Protein AF-A0A0R2ASN4-F1 (afdb_monomer)

Structure (mmCIF, N/CA/C/O backbone):
data_AF-A0A0R2ASN4-F1
#
_entry.id   AF-A0A0R2ASN4-F1
#
loop_
_atom_site.group_PDB
_atom_site.id
_atom_site.type_symbol
_atom_site.label_atom_id
_atom_site.label_alt_id
_atom_site.label_comp_id
_atom_site.label_asym_id
_atom_site.label_entity_id
_atom_site.label_seq_id
_atom_site.pdbx_PDB_ins_code
_atom_site.Cartn_x
_atom_site.Cartn_y
_atom_site.Cartn_z
_atom_site.occupancy
_atom_site.B_iso_or_equiv
_atom_site.auth_seq_id
_atom_site.auth_comp_id
_atom_site.auth_asym_id
_atom_site.auth_atom_id
_atom_site.pdbx_PDB_model_num
ATOM 1 N N . MET A 1 1 ? -13.188 22.889 44.118 1.00 42.78 1 MET A N 1
ATOM 2 C CA . MET A 1 1 ? -12.514 21.636 43.703 1.00 42.78 1 MET A CA 1
ATOM 3 C C . MET A 1 1 ? -11.254 21.997 42.927 1.00 42.78 1 MET A C 1
ATOM 5 O O . MET A 1 1 ? -11.355 22.791 42.001 1.00 42.78 1 MET A O 1
ATOM 9 N N . ALA A 1 2 ? -10.077 21.508 43.330 1.00 50.44 2 ALA A N 1
ATOM 10 C CA . ALA A 1 2 ? -8.818 21.819 42.645 1.00 50.44 2 ALA A CA 1
ATOM 11 C C . ALA A 1 2 ? -8.823 21.230 41.223 1.00 50.44 2 ALA A C 1
ATOM 13 O O . ALA A 1 2 ? -9.194 20.071 41.032 1.00 50.44 2 ALA A O 1
ATOM 14 N N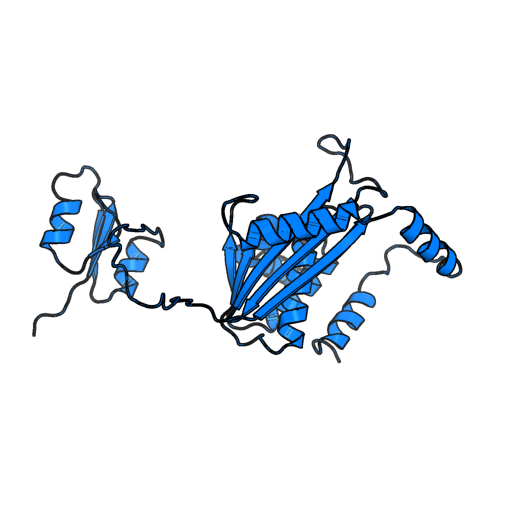 . SER A 1 3 ? -8.446 22.026 40.220 1.00 59.09 3 SER A N 1
ATOM 15 C CA . SER A 1 3 ? -8.378 21.559 38.835 1.00 59.09 3 SER A CA 1
ATOM 16 C C . SER A 1 3 ? -7.285 20.498 38.689 1.00 59.09 3 SER A C 1
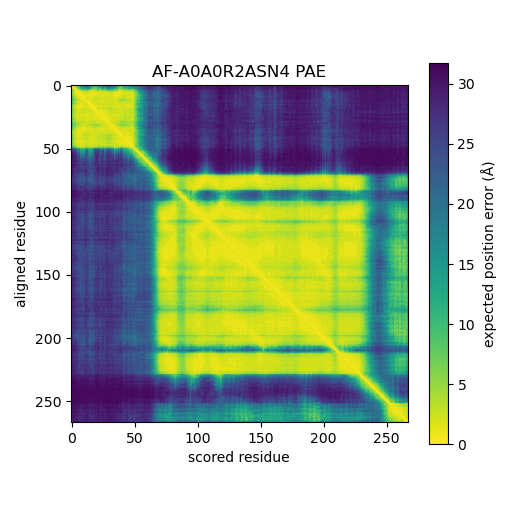ATOM 18 O O . SER A 1 3 ? -6.138 20.712 39.087 1.00 59.09 3 SER A O 1
ATOM 20 N N . LYS A 1 4 ? -7.638 19.334 38.127 1.00 71.81 4 LYS A N 1
ATOM 21 C CA . LYS A 1 4 ? -6.660 18.290 37.791 1.00 71.81 4 LYS A CA 1
ATOM 22 C C . LYS A 1 4 ? -5.692 18.851 36.744 1.00 71.81 4 LYS A C 1
ATOM 24 O O . LYS A 1 4 ? -6.131 19.357 35.715 1.00 71.81 4 LYS A O 1
ATOM 29 N N . LYS A 1 5 ? -4.389 18.779 37.022 1.00 86.62 5 LYS A N 1
ATOM 30 C CA . LYS A 1 5 ? -3.316 19.180 36.102 1.00 86.62 5 LYS A CA 1
ATOM 31 C C . LYS A 1 5 ? -2.600 17.938 35.581 1.00 86.62 5 LYS A C 1
ATOM 33 O O . LYS A 1 5 ? -2.399 16.984 36.329 1.00 86.62 5 LYS A O 1
ATOM 38 N N . PHE A 1 6 ? -2.201 17.979 34.318 1.00 88.50 6 PHE A N 1
ATOM 39 C CA . PHE A 1 6 ? -1.361 16.970 33.679 1.00 88.50 6 PHE A CA 1
ATOM 40 C C . PHE A 1 6 ? 0.056 17.514 33.555 1.00 88.50 6 PHE A C 1
ATOM 42 O O . PHE A 1 6 ? 0.239 18.685 33.243 1.00 88.50 6 PHE A O 1
ATOM 49 N N . TYR A 1 7 ? 1.062 16.690 33.798 1.00 88.81 7 TYR A N 1
ATOM 50 C CA . TYR A 1 7 ? 2.465 17.081 33.801 1.00 88.81 7 TYR A CA 1
ATOM 51 C C . TYR A 1 7 ? 3.210 16.257 32.762 1.00 88.81 7 TYR A C 1
ATOM 53 O O . TYR A 1 7 ? 3.330 15.045 32.880 1.00 88.81 7 TYR A O 1
ATOM 61 N N . ALA A 1 8 ? 3.696 16.910 31.723 1.00 90.31 8 ALA A N 1
ATOM 62 C CA . ALA A 1 8 ? 4.362 16.279 30.604 1.00 90.31 8 ALA A CA 1
ATOM 63 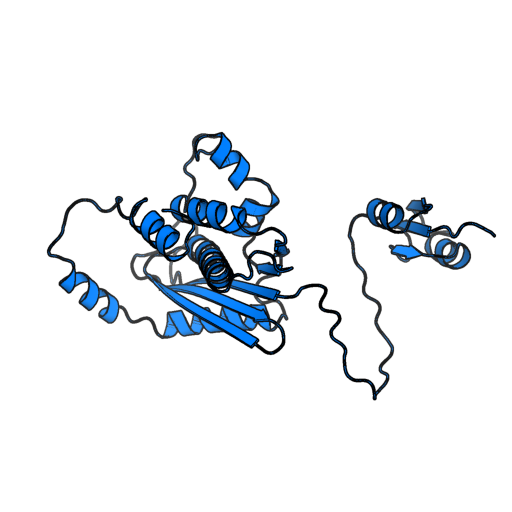C C . ALA A 1 8 ? 5.881 16.378 30.761 1.00 90.31 8 ALA A C 1
ATOM 65 O O . ALA A 1 8 ? 6.401 17.485 30.894 1.00 90.31 8 ALA A O 1
ATOM 66 N N . VAL A 1 9 ? 6.597 15.254 30.697 1.00 88.31 9 VAL A N 1
ATOM 67 C CA . VAL A 1 9 ? 8.069 15.200 30.708 1.00 88.31 9 VAL A CA 1
ATOM 68 C C . VAL A 1 9 ? 8.562 14.769 29.330 1.00 88.31 9 VAL A C 1
ATOM 70 O O . VAL A 1 9 ? 8.415 13.611 28.936 1.00 88.31 9 VAL A O 1
ATOM 73 N N . LYS A 1 10 ? 9.159 15.710 28.595 1.00 86.50 10 LYS A N 1
ATOM 74 C CA . LYS A 1 10 ? 9.760 15.504 27.269 1.00 86.50 10 LYS A CA 1
ATOM 75 C C . LYS A 1 10 ? 11.211 15.021 27.354 1.00 86.50 10 LYS A C 1
ATOM 77 O O . LYS A 1 10 ? 11.649 14.260 26.501 1.00 86.50 10 LYS A O 1
ATOM 82 N N . SER A 1 11 ? 11.936 15.431 28.395 1.00 81.38 11 SER A N 1
ATOM 83 C CA . SER A 1 11 ? 13.289 14.962 28.719 1.00 81.38 11 SER A CA 1
ATOM 84 C C . SER A 1 11 ? 13.417 14.826 30.236 1.00 81.38 11 SER A C 1
ATOM 86 O O . SER A 1 11 ? 13.059 15.746 30.969 1.00 81.38 11 SER A O 1
ATOM 88 N N . GLY A 1 12 ? 13.870 13.670 30.711 1.00 87.88 12 GLY A N 1
ATOM 89 C CA . GLY A 1 12 ? 13.951 13.309 32.126 1.00 87.88 12 GLY A CA 1
ATOM 90 C C . GLY A 1 12 ? 14.308 11.831 32.280 1.00 87.88 12 GLY A C 1
ATOM 91 O O . GLY A 1 12 ? 14.499 11.133 31.282 1.00 87.88 12 GLY A O 1
ATOM 92 N N . ARG A 1 13 ? 14.343 11.322 33.517 1.00 83.94 13 ARG A N 1
ATOM 93 C CA . ARG A 1 13 ? 14.594 9.892 33.793 1.00 83.94 13 ARG A CA 1
ATOM 94 C C . ARG A 1 13 ? 13.567 8.992 33.100 1.00 83.94 13 ARG A C 1
ATOM 96 O O . ARG A 1 13 ? 13.928 7.989 32.486 1.00 83.94 13 ARG A O 1
ATOM 103 N N . LYS A 1 14 ? 12.291 9.389 33.148 1.00 82.19 14 LYS A N 1
ATOM 104 C CA . LYS A 1 14 ? 11.184 8.777 32.406 1.00 82.19 14 LYS A CA 1
ATOM 105 C C . LYS A 1 14 ? 10.370 9.868 31.720 1.00 82.19 14 LYS A C 1
ATOM 107 O O . LYS A 1 14 ? 9.898 10.798 32.368 1.00 82.19 14 LYS A O 1
ATOM 112 N N . THR A 1 15 ? 10.212 9.738 30.409 1.00 87.25 15 THR A N 1
ATOM 113 C CA . THR A 1 15 ? 9.371 10.619 29.596 1.00 87.25 15 THR A CA 1
ATOM 114 C C . THR A 1 15 ? 7.930 10.110 29.581 1.00 87.25 15 THR A C 1
ATOM 116 O O . THR A 1 15 ? 7.696 8.901 29.668 1.00 87.25 15 THR A O 1
ATOM 119 N N . GLY A 1 16 ? 6.963 11.022 29.498 1.00 86.06 16 GLY A N 1
ATOM 120 C CA . GLY A 1 16 ? 5.535 10.692 29.546 1.00 86.06 16 GLY A CA 1
ATOM 121 C C . GLY A 1 16 ? 4.688 11.755 30.244 1.00 86.06 16 GLY A C 1
ATOM 122 O O . GLY A 1 16 ? 5.216 12.752 30.743 1.00 86.06 16 GLY A O 1
ATOM 123 N N . VAL A 1 17 ? 3.369 11.553 30.238 1.00 88.00 17 VAL A N 1
ATOM 124 C CA . VAL A 1 17 ? 2.415 12.408 30.955 1.00 88.00 17 VAL A CA 1
ATOM 125 C C . VAL A 1 17 ? 2.081 11.776 32.303 1.00 88.00 17 VAL A C 1
ATOM 127 O O . VAL A 1 17 ? 1.711 10.608 32.371 1.00 88.00 17 VAL A O 1
ATOM 130 N N . PHE A 1 18 ? 2.184 12.568 33.363 1.00 88.62 18 PHE A N 1
ATOM 131 C CA . PHE A 1 18 ? 1.909 12.202 34.746 1.00 88.62 18 PHE A CA 1
ATOM 132 C C . PHE A 1 18 ? 0.750 13.043 35.287 1.00 88.62 18 PHE A C 1
ATOM 134 O O . PHE A 1 18 ? 0.535 14.179 34.862 1.00 88.62 18 PHE A O 1
ATOM 141 N N . THR A 1 19 ? -0.010 12.5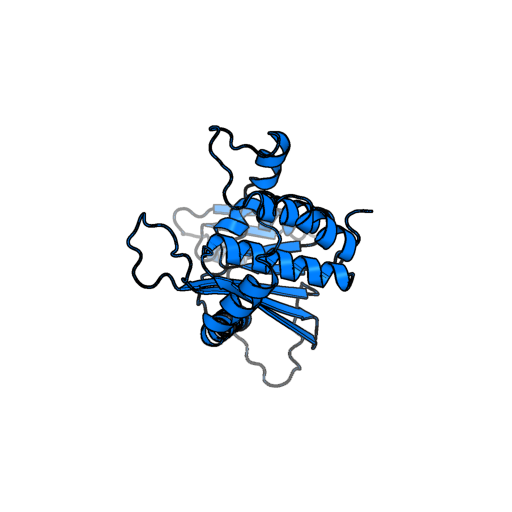12 36.242 1.00 88.19 19 THR A N 1
ATOM 142 C CA . THR A 1 19 ? -1.178 13.210 36.818 1.00 88.19 19 THR A CA 1
ATOM 143 C C . THR A 1 19 ? -0.895 13.837 38.179 1.00 88.19 19 THR A C 1
ATOM 145 O O . THR A 1 19 ? -1.775 14.475 38.755 1.00 88.19 19 THR A O 1
ATOM 148 N N . THR A 1 20 ? 0.319 13.665 38.713 1.00 86.12 20 THR A N 1
ATOM 149 C CA . THR A 1 20 ? 0.724 14.229 40.005 1.00 86.12 20 THR A CA 1
ATOM 150 C C . THR A 1 20 ? 2.111 14.870 39.935 1.00 86.12 20 THR A C 1
ATOM 152 O O . THR A 1 20 ? 3.000 14.422 39.203 1.00 86.12 20 THR A O 1
ATOM 155 N N . TRP A 1 21 ? 2.305 15.939 40.713 1.00 82.69 21 TRP A N 1
ATOM 156 C CA . TRP A 1 21 ? 3.601 16.607 40.811 1.00 82.69 21 TRP A CA 1
ATOM 157 C C . TRP A 1 21 ? 4.687 15.740 41.471 1.00 82.69 21 TRP A C 1
ATOM 159 O O . TRP A 1 21 ? 5.766 15.682 40.893 1.00 82.69 21 TRP A O 1
ATOM 169 N N . PRO A 1 22 ? 4.447 15.011 42.584 1.00 89.75 22 PRO A N 1
ATOM 170 C CA . PRO A 1 22 ? 5.485 14.175 43.199 1.00 89.75 22 PRO A CA 1
ATOM 171 C C . PRO A 1 22 ? 6.054 13.118 42.243 1.00 89.75 22 PRO A C 1
ATOM 173 O O . PRO A 1 22 ? 7.265 12.898 42.191 1.00 89.75 22 PRO A O 1
ATOM 176 N N . GLU A 1 23 ? 5.190 12.509 41.425 1.00 85.19 23 GLU A N 1
ATOM 177 C CA . GLU A 1 23 ? 5.617 11.561 40.396 1.00 85.19 23 GLU A CA 1
ATOM 178 C C . GLU A 1 23 ? 6.467 12.254 39.326 1.00 85.19 23 GLU A C 1
ATOM 180 O O . GLU A 1 23 ? 7.553 11.778 39.008 1.00 85.19 23 GLU A O 1
ATOM 185 N N . THR A 1 24 ? 6.033 13.417 38.837 1.00 87.19 24 THR A N 1
ATOM 186 C CA . THR A 1 24 ? 6.782 14.216 37.851 1.00 87.19 24 THR A CA 1
ATOM 187 C C . THR A 1 24 ? 8.143 14.655 38.387 1.00 87.19 24 THR A C 1
ATOM 189 O O . THR A 1 24 ? 9.156 14.514 37.703 1.00 87.19 24 THR A O 1
ATOM 192 N N . GLU A 1 25 ? 8.178 15.163 39.619 1.00 87.31 25 GLU A N 1
ATOM 193 C CA . GLU A 1 25 ? 9.370 15.684 40.283 1.00 87.31 25 GLU A CA 1
ATOM 194 C C . GLU A 1 25 ? 10.454 14.605 40.368 1.00 87.31 25 GLU A C 1
ATOM 196 O O . GLU A 1 25 ? 11.608 14.866 40.026 1.00 87.31 25 GLU A O 1
ATOM 201 N N . SER A 1 26 ? 10.081 13.367 40.709 1.00 89.94 26 SER A N 1
ATOM 202 C CA . SER A 1 26 ? 11.012 12.231 40.742 1.00 89.94 26 SER A CA 1
ATOM 203 C C . SER A 1 26 ? 11.703 11.973 39.389 1.00 89.94 26 SER A C 1
ATOM 205 O O . SER A 1 26 ? 12.857 11.529 39.343 1.00 89.94 26 SER A O 1
ATOM 207 N N . GLN A 1 27 ? 11.059 12.331 38.271 1.00 87.12 27 GLN A N 1
ATOM 208 C CA . GLN A 1 27 ? 11.605 12.130 36.926 1.00 87.12 27 GLN A CA 1
ATOM 209 C C . GLN A 1 27 ? 12.550 13.241 36.472 1.00 87.12 27 GLN A C 1
ATOM 211 O O . GLN A 1 27 ? 13.394 12.998 35.609 1.00 87.12 27 GLN A O 1
ATOM 216 N N . VAL A 1 28 ? 12.434 14.442 37.038 1.00 87.00 28 VAL A N 1
ATOM 217 C CA . VAL A 1 28 ? 13.152 15.633 36.547 1.00 87.00 28 VAL A CA 1
ATOM 218 C C . VAL A 1 28 ? 14.156 16.195 37.551 1.00 87.00 28 VAL A C 1
ATOM 220 O O . VAL A 1 28 ? 15.155 16.790 37.154 1.00 87.00 28 VAL A O 1
ATOM 223 N N . LYS A 1 29 ? 13.947 15.980 38.855 1.00 85.31 29 LYS A N 1
ATOM 224 C CA . LYS A 1 29 ? 14.774 16.554 39.924 1.00 85.31 29 LYS A CA 1
ATOM 225 C C . LYS A 1 29 ? 16.213 16.050 39.848 1.00 85.31 29 LYS A C 1
ATOM 227 O O . LYS A 1 29 ? 16.460 14.854 40.000 1.00 85.31 29 LYS A O 1
ATOM 232 N N . GLY A 1 30 ? 17.164 16.949 39.602 1.00 82.69 30 GLY A N 1
ATOM 233 C CA . GLY A 1 30 ? 18.586 16.617 39.454 1.00 82.69 30 GLY A CA 1
ATOM 234 C C . GLY A 1 30 ? 18.956 15.914 38.139 1.00 82.69 30 GLY A C 1
ATOM 235 O O . GLY A 1 30 ? 20.050 15.370 38.044 1.00 82.69 30 GLY A O 1
ATOM 236 N N . PHE A 1 31 ? 18.068 15.885 37.137 1.00 82.75 31 PHE A N 1
ATOM 237 C CA . PHE A 1 31 ? 18.390 15.382 35.799 1.00 82.75 31 PHE A CA 1
ATOM 238 C C . PHE A 1 31 ? 18.867 16.540 34.907 1.00 82.75 31 PHE A C 1
ATOM 240 O O . PHE A 1 31 ? 18.110 17.475 34.642 1.00 82.75 31 PHE A O 1
ATOM 247 N N . SER A 1 32 ? 20.123 16.489 34.451 1.00 79.75 32 SER A N 1
ATOM 248 C CA . SER A 1 32 ? 20.687 17.521 33.569 1.00 79.75 32 SER A CA 1
ATOM 249 C C . SER A 1 32 ? 19.966 17.521 32.216 1.00 79.75 32 SER A C 1
ATOM 251 O O . SER A 1 32 ? 19.860 16.481 31.569 1.00 79.75 32 SER A O 1
ATOM 253 N N . GLY A 1 33 ? 19.433 18.674 31.801 1.00 83.06 33 GLY A N 1
ATOM 254 C CA . GLY A 1 33 ? 18.663 18.800 30.557 1.00 83.06 33 GLY A CA 1
ATOM 255 C C . GLY A 1 33 ? 17.207 18.318 30.642 1.00 83.06 33 GLY A C 1
ATOM 256 O O . GLY A 1 33 ? 16.633 17.917 29.625 1.00 83.06 33 GLY A O 1
ATOM 257 N N . ALA A 1 34 ? 16.597 18.325 31.833 1.00 83.88 34 ALA A N 1
ATOM 258 C CA . ALA A 1 34 ? 15.181 17.998 31.987 1.00 83.88 34 ALA A CA 1
ATOM 259 C C . ALA A 1 34 ? 14.270 19.035 31.299 1.00 83.88 34 ALA A C 1
ATOM 261 O O . ALA A 1 34 ? 14.431 20.240 31.479 1.00 83.88 34 ALA A O 1
ATOM 262 N N . ILE A 1 35 ? 13.272 18.557 30.549 1.00 84.00 35 ILE A N 1
ATOM 263 C CA . ILE A 1 35 ? 12.271 19.376 29.850 1.00 84.00 35 ILE A CA 1
ATOM 264 C C . ILE A 1 35 ? 10.890 18.866 30.249 1.00 84.00 35 ILE A C 1
ATOM 266 O O . ILE A 1 35 ? 10.518 17.746 29.890 1.00 84.00 35 ILE A O 1
ATOM 270 N N . TYR A 1 36 ? 10.119 19.682 30.968 1.00 90.62 36 TYR A N 1
ATOM 271 C CA . TYR A 1 36 ? 8.778 19.330 31.433 1.00 90.62 36 TYR A CA 1
ATOM 272 C C . TYR A 1 36 ? 7.845 20.547 31.517 1.00 90.62 36 TYR A C 1
ATOM 274 O O . TYR A 1 36 ? 8.307 21.682 31.622 1.00 90.62 36 TYR A O 1
ATOM 282 N N . LYS A 1 37 ? 6.526 20.321 31.449 1.00 90.12 37 LYS A N 1
ATOM 283 C CA . LYS A 1 37 ? 5.501 21.380 31.523 1.00 90.12 37 LYS A CA 1
ATOM 284 C C . LYS A 1 37 ? 4.170 20.842 32.055 1.00 90.12 37 LYS A C 1
ATOM 286 O O . LYS A 1 37 ? 3.880 19.664 31.888 1.00 90.12 37 LYS A O 1
ATOM 291 N N . SER A 1 38 ? 3.360 21.693 32.693 1.00 88.50 38 SER A N 1
ATOM 292 C CA . SER A 1 38 ? 2.006 21.327 33.144 1.00 88.50 38 SER A CA 1
ATOM 293 C C . SER A 1 38 ? 0.908 21.882 32.229 1.00 88.50 38 SER A C 1
ATOM 295 O O . SER A 1 38 ? 1.058 22.970 31.671 1.00 88.50 38 SER A O 1
ATOM 297 N N . PHE A 1 39 ? -0.187 21.136 32.094 1.00 88.44 39 PHE A N 1
ATOM 298 C CA . PHE A 1 39 ? -1.303 21.366 31.176 1.00 88.44 39 PHE A CA 1
ATOM 299 C C . PHE A 1 39 ? -2.648 21.120 31.859 1.00 88.44 39 PHE A C 1
ATOM 301 O O . PHE A 1 39 ? -2.733 20.426 32.878 1.00 88.44 39 PHE A O 1
ATOM 308 N N . LYS A 1 40 ? -3.712 21.699 31.292 1.00 85.12 40 LYS A N 1
ATOM 309 C CA . LYS A 1 40 ? -5.088 21.500 31.774 1.00 85.12 40 LYS A CA 1
ATOM 310 C C . LYS A 1 40 ? -5.710 20.229 31.202 1.00 85.12 40 LYS A C 1
ATOM 312 O O . LYS A 1 40 ? -6.557 19.629 31.855 1.00 85.12 40 LYS A O 1
ATOM 317 N N . THR A 1 41 ? -5.290 19.821 30.006 1.00 80.25 41 THR A N 1
ATOM 318 C CA . THR A 1 41 ? -5.818 18.641 29.316 1.00 80.25 41 THR A CA 1
ATOM 319 C C . THR A 1 41 ? -4.720 17.617 29.036 1.00 80.25 41 THR A C 1
ATOM 321 O O . THR A 1 41 ? -3.540 17.958 28.945 1.00 80.25 41 THR A O 1
ATOM 324 N N . LEU A 1 42 ? -5.118 16.349 28.904 1.00 71.94 42 LEU A N 1
ATOM 325 C CA . LEU A 1 42 ? -4.211 15.258 28.547 1.00 71.94 42 LEU A CA 1
ATOM 326 C C . LEU A 1 42 ? -3.666 15.425 27.118 1.00 71.94 42 LEU A C 1
ATOM 328 O O . LEU A 1 42 ? -2.473 15.245 26.913 1.00 71.94 42 LEU A O 1
ATOM 332 N N . GLY A 1 43 ? -4.504 15.845 26.163 1.00 75.06 43 GLY A N 1
ATOM 333 C CA . GLY A 1 43 ? -4.095 16.029 24.765 1.00 75.06 43 GLY A CA 1
ATOM 334 C C . GLY A 1 43 ? -2.968 17.054 24.599 1.00 75.06 43 GLY A C 1
ATOM 335 O O . GLY A 1 43 ? -1.958 16.757 23.973 1.00 75.06 43 GLY A O 1
ATOM 336 N N . GLU A 1 44 ? -3.065 18.212 25.262 1.00 79.00 44 GLU A N 1
ATOM 337 C CA . GLU A 1 44 ? -1.990 19.220 25.240 1.00 79.00 44 GLU A CA 1
ATOM 338 C C . GLU A 1 44 ? -0.677 18.691 25.851 1.00 79.00 44 GLU A C 1
ATOM 340 O O . GLU A 1 44 ? 0.418 19.041 25.404 1.00 79.00 44 GLU A O 1
ATOM 345 N N . ALA A 1 45 ? -0.780 17.836 26.875 1.00 80.00 45 ALA A N 1
ATOM 346 C CA . ALA A 1 45 ? 0.369 17.206 27.513 1.00 80.00 45 ALA A CA 1
ATOM 347 C C . ALA A 1 45 ? 1.027 16.148 26.608 1.00 80.00 45 ALA A C 1
ATOM 349 O O . ALA A 1 45 ? 2.255 16.051 26.573 1.00 80.00 45 ALA A O 1
ATOM 350 N N . GLU A 1 46 ? 0.235 15.382 25.858 1.00 82.38 46 GLU A N 1
ATOM 351 C CA . GLU A 1 46 ? 0.718 14.393 24.888 1.00 82.38 46 GLU A CA 1
ATOM 352 C C . GLU A 1 46 ? 1.384 15.062 23.676 1.00 82.38 46 GLU A C 1
ATOM 354 O O . GLU A 1 46 ? 2.472 14.646 23.257 1.00 82.38 46 GLU A O 1
ATOM 359 N N . ASP A 1 47 ? 0.793 16.147 23.171 1.00 82.88 47 ASP A N 1
ATOM 360 C CA . ASP A 1 47 ? 1.347 16.945 22.074 1.00 82.88 47 ASP A CA 1
ATOM 361 C C . ASP A 1 47 ? 2.706 17.555 22.443 1.00 82.88 47 ASP A C 1
ATOM 363 O O . ASP A 1 47 ? 3.632 17.574 21.628 1.00 82.88 47 ASP A O 1
ATOM 367 N N . PHE A 1 48 ? 2.874 17.993 23.697 1.00 82.88 48 PHE A N 1
ATOM 368 C CA . PHE A 1 48 ? 4.132 18.566 24.181 1.00 82.88 48 PHE A CA 1
ATOM 369 C C . PHE A 1 48 ? 5.311 17.582 24.129 1.00 82.88 48 PHE A C 1
ATOM 371 O O . PHE A 1 48 ? 6.444 17.980 23.831 1.00 82.88 48 PHE A O 1
ATOM 378 N N . ILE A 1 49 ? 5.061 16.299 24.405 1.00 80.19 49 ILE A N 1
ATOM 379 C CA . ILE A 1 49 ? 6.096 15.253 24.437 1.00 80.19 49 ILE A CA 1
ATOM 380 C C . ILE A 1 49 ? 6.420 14.767 23.023 1.00 80.19 49 ILE A C 1
ATOM 382 O O . ILE A 1 49 ? 7.561 14.386 22.768 1.00 80.19 49 ILE A O 1
ATOM 386 N N . GLY A 1 50 ? 5.457 14.858 22.097 1.00 63.97 50 GLY A N 1
ATOM 387 C CA . GLY A 1 50 ? 5.557 14.349 20.731 1.00 63.97 50 GLY A CA 1
ATOM 388 C C . GLY A 1 50 ? 5.525 12.823 20.738 1.00 63.97 50 GLY A C 1
ATOM 389 O O . GLY A 1 50 ? 6.422 12.206 21.305 1.00 63.97 50 GLY A O 1
ATOM 390 N N . LYS A 1 51 ? 4.484 12.219 20.140 1.00 52.56 51 LYS A N 1
ATOM 391 C CA . LYS A 1 51 ? 4.148 10.775 20.179 1.00 52.56 51 LYS A CA 1
ATOM 392 C C . LYS A 1 51 ? 5.378 9.850 20.168 1.00 52.56 51 LYS A C 1
ATOM 394 O O . LYS A 1 51 ? 5.808 9.365 19.127 1.00 52.56 51 LYS A O 1
ATOM 399 N N . SER A 1 52 ? 5.901 9.583 21.361 1.00 37.84 52 SER A N 1
ATOM 400 C CA . SER A 1 52 ? 7.053 8.730 21.635 1.00 37.84 52 SER A CA 1
ATOM 401 C C . SER A 1 52 ? 6.638 7.841 22.793 1.00 37.84 52 SER A C 1
ATOM 403 O O . SER A 1 52 ? 6.652 8.245 23.954 1.00 37.84 52 SER A O 1
ATOM 405 N N . GLY A 1 53 ? 6.145 6.654 22.448 1.00 41.56 53 GLY A N 1
ATOM 406 C CA . GLY A 1 53 ? 5.599 5.713 23.413 1.00 41.56 53 GLY A CA 1
ATOM 407 C C . GLY A 1 53 ? 6.653 5.170 24.370 1.00 41.56 53 GLY A C 1
ATOM 408 O O . GLY A 1 53 ? 7.811 4.990 23.999 1.00 41.56 53 GLY A O 1
ATOM 409 N N . LYS A 1 54 ? 6.211 4.798 25.574 1.00 34.34 54 LYS A N 1
ATOM 410 C CA . LYS A 1 54 ? 6.830 3.717 26.344 1.00 34.34 54 LYS A CA 1
ATOM 411 C C . LYS A 1 54 ? 5.767 2.872 27.040 1.00 34.34 54 LYS A C 1
ATOM 413 O O . LYS A 1 54 ? 5.015 3.350 27.882 1.00 34.34 54 LYS A O 1
ATOM 418 N N . LYS A 1 55 ? 5.791 1.587 26.674 1.00 41.00 55 LYS A N 1
ATOM 419 C CA . LYS A 1 55 ? 5.309 0.438 27.446 1.00 41.00 55 LYS A CA 1
ATOM 420 C C . LYS A 1 55 ? 5.730 0.561 28.916 1.00 41.00 55 LYS A C 1
ATOM 422 O O . LYS A 1 55 ? 6.851 0.985 29.197 1.00 41.00 55 LYS A O 1
ATOM 427 N N . ASN A 1 56 ? 4.895 0.072 29.829 1.00 27.56 56 ASN A N 1
ATOM 428 C CA . ASN A 1 56 ? 5.396 -0.584 31.030 1.00 27.56 56 ASN A CA 1
ATOM 429 C C . ASN A 1 56 ? 4.723 -1.939 31.226 1.00 27.56 56 ASN A C 1
ATOM 431 O O . ASN A 1 56 ? 3.538 -2.122 30.970 1.00 27.56 56 ASN A O 1
ATOM 435 N N . ILE A 1 57 ? 5.591 -2.862 31.605 1.00 36.06 57 ILE A N 1
ATOM 436 C CA . ILE A 1 57 ? 5.425 -4.282 31.856 1.00 36.06 57 ILE A CA 1
ATOM 437 C C . ILE A 1 57 ? 5.035 -4.461 33.338 1.00 36.06 57 ILE A C 1
ATOM 439 O O . ILE A 1 57 ? 5.451 -3.655 34.168 1.00 36.06 57 ILE A O 1
ATOM 443 N N . ASN A 1 58 ? 4.312 -5.553 33.619 1.00 30.84 58 ASN A N 1
ATOM 444 C CA . ASN A 1 58 ? 4.001 -6.192 34.914 1.00 30.84 58 ASN A CA 1
ATOM 445 C C . ASN A 1 58 ? 2.658 -5.875 35.596 1.00 30.84 58 ASN A C 1
ATOM 447 O O . ASN A 1 58 ? 2.576 -5.014 36.462 1.00 30.84 58 ASN A O 1
ATOM 451 N N . SER A 1 59 ? 1.675 -6.745 35.352 1.00 33.38 59 SER A N 1
ATOM 452 C CA . SER A 1 59 ? 1.221 -7.708 36.370 1.00 33.38 59 SER A CA 1
ATOM 453 C C . SER A 1 59 ? 0.484 -8.866 35.684 1.00 33.38 59 SER A C 1
ATOM 455 O O . SER A 1 59 ? -0.533 -8.688 35.019 1.00 33.38 59 SER A O 1
ATOM 457 N N . VAL A 1 60 ? 1.061 -10.066 35.777 1.00 32.78 60 VAL A N 1
ATOM 458 C CA . VAL A 1 60 ? 0.406 -11.312 35.370 1.00 32.78 60 VAL A CA 1
ATOM 459 C C . VAL A 1 60 ? -0.596 -11.647 36.464 1.00 32.78 60 VAL A C 1
ATOM 461 O O . VAL A 1 60 ? -0.196 -12.108 37.528 1.00 32.78 60 VAL A O 1
ATOM 464 N N . ASP A 1 61 ? -1.876 -11.410 36.198 1.00 31.97 61 ASP A N 1
ATOM 465 C CA . ASP A 1 61 ? -2.965 -11.954 37.001 1.00 31.97 61 ASP A CA 1
ATOM 466 C C . ASP A 1 61 ? -3.671 -13.035 36.175 1.00 31.97 61 ASP A C 1
ATOM 468 O O . ASP A 1 61 ? -4.298 -12.776 35.142 1.00 31.97 61 ASP A O 1
ATOM 472 N N . LYS A 1 62 ? -3.462 -14.290 36.578 1.00 37.97 62 LYS A N 1
ATOM 473 C CA . LYS A 1 62 ? -4.021 -15.481 35.935 1.00 37.97 62 LYS A CA 1
ATOM 474 C C . LYS A 1 62 ? -5.476 -15.628 36.383 1.00 37.97 62 LYS A C 1
ATOM 476 O O . LYS A 1 62 ? -5.709 -16.321 37.363 1.00 37.97 62 LYS A O 1
ATOM 481 N N . ASN A 1 63 ? -6.417 -14.954 35.713 1.00 36.97 63 ASN A N 1
ATOM 482 C CA . ASN A 1 63 ? -7.835 -15.357 35.541 1.00 36.97 63 ASN A CA 1
ATOM 483 C C . ASN A 1 63 ? -8.738 -14.177 35.133 1.00 36.97 63 ASN A C 1
ATOM 485 O O . ASN A 1 63 ? -9.691 -13.825 35.828 1.00 36.97 63 ASN A O 1
ATOM 489 N N . LYS A 1 64 ? -8.503 -13.583 33.960 1.00 29.30 64 LYS A N 1
ATOM 490 C CA . LYS A 1 64 ? -9.518 -12.755 33.290 1.00 29.30 64 LYS A CA 1
ATOM 491 C C . LYS A 1 64 ? -9.426 -12.937 31.776 1.00 29.30 64 LYS A C 1
ATOM 493 O O . LYS A 1 64 ? -8.310 -13.000 31.259 1.00 29.30 64 LYS A O 1
ATOM 498 N N . PRO A 1 65 ? -10.558 -13.038 31.056 1.00 31.06 65 PRO A N 1
ATOM 499 C CA . PRO A 1 65 ? -10.530 -13.149 29.607 1.00 31.06 65 PRO A CA 1
ATOM 500 C C . PRO A 1 65 ? -9.871 -11.887 29.044 1.00 31.06 65 PRO A C 1
ATOM 502 O O . PRO A 1 65 ? -10.225 -10.769 29.422 1.00 31.06 65 PRO A O 1
ATOM 505 N N . VAL A 1 66 ? -8.873 -12.082 28.182 1.00 32.50 66 VAL A N 1
ATOM 506 C CA . VAL A 1 66 ? -8.123 -11.017 27.510 1.00 32.50 66 VAL A CA 1
ATOM 507 C C . VAL A 1 66 ? -9.091 -10.244 26.616 1.00 32.50 66 VAL A C 1
ATOM 509 O O . VAL A 1 66 ? -9.341 -10.611 25.471 1.00 32.50 66 VAL A O 1
ATOM 512 N N . GLN A 1 67 ? -9.667 -9.167 27.146 1.00 34.19 67 GLN A N 1
ATOM 513 C CA . GLN A 1 67 ? -10.385 -8.183 26.348 1.00 34.19 67 GLN A CA 1
ATOM 514 C C . GLN A 1 67 ? -9.345 -7.380 25.565 1.00 34.19 67 GLN A C 1
ATOM 516 O O . GLN A 1 67 ? -8.746 -6.424 26.052 1.00 34.19 67 GLN A O 1
ATOM 521 N N . SER A 1 68 ? -9.097 -7.847 24.344 1.00 37.03 68 SER A N 1
ATOM 522 C CA . SER A 1 68 ? -8.361 -7.157 23.291 1.00 37.03 68 SER A CA 1
ATOM 523 C C . SER A 1 68 ? -8.905 -5.737 23.123 1.00 37.03 68 SER A C 1
ATOM 525 O O . SER A 1 68 ? -9.953 -5.532 22.513 1.00 37.03 68 SER A O 1
ATOM 527 N N . SER A 1 69 ? -8.199 -4.737 23.648 1.00 43.75 69 SER A N 1
ATOM 528 C CA . SER A 1 69 ? -8.484 -3.328 23.379 1.00 43.75 69 SER A CA 1
ATOM 529 C C . SER A 1 69 ? -7.989 -2.969 21.973 1.00 43.75 69 SER A C 1
ATOM 531 O O . SER A 1 69 ? -6.997 -2.254 21.802 1.00 43.75 69 SER A O 1
ATOM 533 N N . THR A 1 70 ? -8.606 -3.521 20.932 1.00 51.56 70 THR A N 1
ATOM 534 C CA . THR A 1 70 ? -8.294 -3.108 19.564 1.00 51.56 70 THR A CA 1
ATOM 535 C C . THR A 1 70 ? -9.029 -1.812 19.281 1.00 51.56 70 THR A C 1
ATOM 537 O O . THR A 1 70 ? -10.209 -1.810 18.959 1.00 51.56 70 THR A O 1
ATOM 540 N N . ASP A 1 71 ? -8.292 -0.704 19.350 1.00 75.50 71 ASP A N 1
ATOM 541 C CA . ASP A 1 71 ? -8.724 0.629 18.905 1.00 75.50 71 ASP A CA 1
ATOM 542 C C . ASP A 1 71 ? -9.104 0.677 17.403 1.00 75.50 71 ASP A C 1
ATOM 544 O O . ASP A 1 71 ? -9.500 1.714 16.886 1.00 75.50 71 ASP A O 1
ATOM 548 N N . TYR A 1 72 ? -8.981 -0.442 16.685 1.00 83.62 72 TYR A N 1
ATOM 549 C CA . TYR A 1 72 ? -9.266 -0.596 15.264 1.00 83.62 72 TYR A CA 1
ATOM 550 C C . TYR A 1 72 ? -10.220 -1.767 15.049 1.00 83.62 72 TYR A C 1
ATOM 552 O O . TYR A 1 72 ? -10.016 -2.842 15.610 1.00 83.62 72 TYR A O 1
ATOM 560 N N . GLU A 1 73 ? -11.219 -1.563 14.195 1.00 91.44 73 GLU A N 1
ATOM 561 C CA . GLU A 1 73 ? -12.167 -2.596 13.772 1.00 91.44 73 GLU A CA 1
ATOM 562 C C . GLU A 1 73 ? -11.498 -3.586 12.810 1.00 91.44 73 GLU A C 1
ATOM 564 O O . GLU A 1 73 ? -11.721 -4.793 12.901 1.00 91.44 73 GLU A O 1
ATOM 569 N N . LEU A 1 74 ? -10.620 -3.084 11.932 1.00 95.62 74 LEU A N 1
ATOM 570 C CA . LEU A 1 74 ? -9.842 -3.913 11.017 1.00 95.62 74 LEU A CA 1
ATOM 571 C C . LEU A 1 74 ? -8.348 -3.634 11.130 1.00 95.62 74 LEU A C 1
ATOM 573 O O . LEU A 1 74 ? -7.911 -2.482 11.202 1.00 95.62 74 LEU A O 1
ATOM 577 N N . THR A 1 75 ? -7.554 -4.701 11.069 1.00 96.00 75 THR A N 1
ATOM 578 C CA . THR A 1 75 ? -6.108 -4.603 10.842 1.00 96.00 75 THR A CA 1
ATOM 579 C C . THR A 1 75 ? -5.749 -5.266 9.520 1.00 96.00 75 THR A C 1
ATOM 581 O O . THR A 1 75 ? -6.094 -6.419 9.284 1.00 96.00 75 THR A O 1
ATOM 584 N N . VAL A 1 76 ? -5.049 -4.529 8.668 1.00 97.25 76 VAL A N 1
ATOM 585 C CA . VAL A 1 76 ? -4.596 -4.944 7.344 1.00 97.25 76 VAL A CA 1
ATOM 586 C C . VAL A 1 76 ? -3.082 -5.072 7.383 1.00 97.25 76 VAL A C 1
ATOM 588 O O . VAL A 1 76 ? -2.403 -4.164 7.849 1.00 97.25 76 VAL A O 1
ATOM 591 N N . TYR A 1 77 ? -2.565 -6.174 6.869 1.00 97.06 77 TYR A N 1
ATOM 592 C CA . TYR A 1 77 ? -1.153 -6.412 6.615 1.00 97.06 77 TYR A CA 1
ATOM 593 C C . TYR A 1 77 ? -0.979 -6.605 5.120 1.00 97.06 77 TYR A C 1
ATOM 595 O O . TYR A 1 77 ? -1.800 -7.276 4.490 1.00 97.06 77 TYR A O 1
ATOM 603 N N . THR A 1 78 ? 0.065 -6.020 4.554 1.00 97.19 78 THR A N 1
ATOM 604 C CA . THR A 1 78 ? 0.368 -6.156 3.130 1.00 97.19 78 THR A CA 1
ATOM 605 C C . THR A 1 78 ? 1.861 -6.262 2.941 1.00 97.19 78 THR A C 1
ATOM 607 O O . THR A 1 78 ? 2.592 -5.524 3.599 1.00 97.19 78 THR A O 1
ATOM 610 N N . ASP A 1 79 ? 2.275 -7.103 2.008 1.00 96.12 79 ASP A N 1
ATOM 611 C CA . ASP A 1 79 ? 3.675 -7.270 1.645 1.00 96.12 79 ASP A CA 1
ATOM 612 C C . ASP A 1 79 ? 3.787 -7.600 0.148 1.00 96.12 79 ASP A C 1
ATOM 614 O O . ASP A 1 79 ? 2.835 -8.086 -0.480 1.00 96.12 79 ASP A O 1
ATOM 618 N N . GLY A 1 80 ? 4.928 -7.266 -0.440 1.00 95.75 80 GLY A N 1
ATOM 619 C CA . GLY A 1 80 ? 5.252 -7.494 -1.834 1.00 95.75 80 GLY A CA 1
ATOM 620 C C . GLY A 1 80 ? 6.735 -7.785 -2.014 1.00 95.75 80 GLY A C 1
ATOM 621 O O . GLY A 1 80 ? 7.579 -6.999 -1.596 1.00 95.75 80 GLY A O 1
ATOM 622 N N . GLY A 1 81 ? 7.032 -8.887 -2.699 1.00 94.00 81 GLY A N 1
ATOM 623 C CA . GLY A 1 81 ? 8.381 -9.410 -2.887 1.00 94.00 81 GLY A CA 1
ATOM 624 C C . GLY A 1 81 ? 8.726 -9.648 -4.356 1.00 94.00 81 GLY A C 1
ATOM 625 O O . GLY A 1 81 ? 7.856 -10.008 -5.149 1.00 94.00 81 GLY A O 1
ATOM 626 N N . SER A 1 82 ? 10.001 -9.503 -4.720 1.00 93.44 82 SER A N 1
ATOM 627 C CA . SER A 1 82 ? 10.554 -9.978 -6.001 1.00 93.44 82 SER A CA 1
ATOM 628 C C . SER A 1 82 ? 11.822 -10.809 -5.787 1.00 93.44 82 SER A C 1
ATOM 630 O O . SER A 1 82 ? 12.742 -10.351 -5.105 1.00 93.44 82 SER A O 1
ATOM 632 N N . ARG A 1 83 ? 11.909 -11.993 -6.402 1.00 90.75 83 ARG A N 1
ATOM 633 C CA . ARG A 1 83 ? 13.091 -12.870 -6.403 1.00 90.75 83 ARG A CA 1
ATOM 634 C C . ARG A 1 83 ? 13.973 -12.559 -7.605 1.00 90.75 83 ARG A C 1
ATOM 636 O O . ARG A 1 83 ? 13.894 -13.205 -8.644 1.00 90.75 83 ARG A O 1
ATOM 643 N N . ASN A 1 84 ? 14.818 -11.552 -7.428 1.00 80.50 84 ASN A N 1
ATOM 644 C CA . ASN A 1 84 ? 15.757 -11.079 -8.440 1.00 80.50 84 ASN A CA 1
ATOM 645 C C . ASN A 1 84 ? 17.062 -11.887 -8.368 1.00 80.50 84 ASN A C 1
ATOM 647 O O . ASN A 1 84 ? 18.100 -11.372 -7.939 1.00 80.50 84 ASN A O 1
ATOM 651 N N . ASN A 1 85 ? 17.015 -13.174 -8.718 1.00 60.69 85 ASN A N 1
ATOM 652 C CA . ASN A 1 85 ? 18.194 -14.031 -8.634 1.00 60.69 85 ASN A CA 1
ATOM 653 C C . ASN A 1 85 ? 19.212 -13.636 -9.724 1.00 60.69 85 ASN A C 1
ATOM 655 O O . ASN A 1 85 ? 19.050 -13.914 -10.914 1.00 60.69 85 ASN A O 1
ATOM 659 N N . GLY A 1 86 ? 20.300 -12.990 -9.296 1.00 57.34 86 GLY A N 1
ATOM 660 C CA . GLY A 1 86 ? 21.450 -12.670 -10.147 1.00 57.34 86 GLY A CA 1
ATOM 661 C C . GLY A 1 86 ? 21.459 -11.270 -10.766 1.00 57.34 86 GLY A C 1
ATOM 662 O O . GLY A 1 86 ? 22.261 -11.040 -11.667 1.00 57.34 86 GLY A O 1
ATOM 663 N N . ASN A 1 87 ? 20.618 -10.341 -10.299 1.00 59.22 87 ASN A N 1
ATOM 664 C CA . ASN A 1 87 ? 20.722 -8.931 -10.689 1.00 59.22 87 ASN A CA 1
ATOM 665 C C . ASN A 1 87 ? 21.708 -8.212 -9.755 1.00 59.22 87 ASN A C 1
ATOM 667 O O . ASN A 1 87 ? 21.571 -8.277 -8.533 1.00 59.22 87 ASN A O 1
ATOM 671 N N . VAL A 1 88 ? 22.695 -7.507 -10.313 1.00 64.44 88 VAL A N 1
ATOM 672 C CA . VAL A 1 88 ? 23.562 -6.608 -9.528 1.00 64.44 88 VAL A CA 1
ATOM 673 C C . VAL A 1 88 ? 22.897 -5.245 -9.338 1.00 64.44 88 VAL A C 1
ATOM 675 O O . VAL A 1 88 ? 21.985 -4.874 -10.081 1.00 64.44 88 VAL A O 1
ATOM 678 N N . ALA A 1 89 ? 23.349 -4.475 -8.346 1.00 56.44 89 ALA A N 1
ATOM 679 C CA . ALA A 1 89 ? 22.849 -3.122 -8.115 1.00 56.44 89 ALA A CA 1
ATOM 680 C C . ALA A 1 89 ? 22.918 -2.287 -9.410 1.00 56.44 89 ALA A C 1
ATOM 682 O O . ALA A 1 89 ? 23.985 -2.125 -9.996 1.00 56.44 89 ALA A O 1
ATOM 683 N N . GLY A 1 90 ? 21.768 -1.779 -9.859 1.00 60.59 90 GLY A N 1
ATOM 684 C CA . GLY A 1 90 ? 21.638 -1.021 -11.109 1.00 60.59 90 GLY A CA 1
ATOM 685 C C . GLY A 1 90 ? 21.096 -1.816 -12.302 1.00 60.59 90 GLY A C 1
ATOM 686 O O . GLY A 1 90 ? 20.707 -1.198 -13.288 1.00 60.59 90 GLY A O 1
ATOM 687 N N . GLN A 1 91 ? 21.000 -3.147 -12.219 1.00 68.56 91 GLN A N 1
ATOM 688 C CA . GLN A 1 91 ? 20.346 -3.953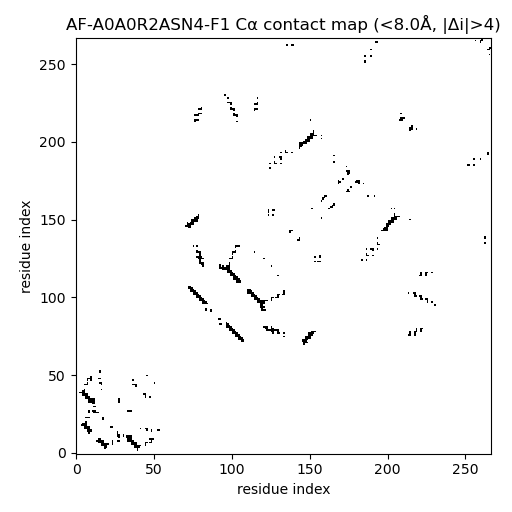 -13.253 1.00 68.56 91 GLN A CA 1
ATOM 689 C C . GLN A 1 91 ? 18.821 -3.983 -13.092 1.00 68.56 91 GLN A C 1
ATOM 691 O O . GLN A 1 91 ? 18.274 -3.857 -11.994 1.00 68.56 91 GLN A O 1
ATOM 696 N N . HIS A 1 92 ? 18.136 -4.134 -14.224 1.00 77.25 92 HIS A N 1
ATOM 697 C CA . HIS A 1 92 ? 16.685 -4.263 -14.288 1.00 77.25 92 HIS A CA 1
ATOM 698 C C . HIS A 1 92 ? 16.245 -5.686 -13.926 1.00 77.25 92 HIS A C 1
ATOM 700 O O . HIS A 1 92 ? 16.993 -6.639 -14.118 1.00 77.25 92 HIS A O 1
ATOM 706 N N . VAL A 1 93 ? 15.017 -5.809 -13.418 1.00 84.19 93 VAL A N 1
ATOM 707 C CA . VAL A 1 93 ? 14.358 -7.103 -13.184 1.00 84.19 93 VAL A CA 1
ATOM 708 C C . VAL A 1 93 ? 14.248 -7.848 -14.516 1.00 84.19 93 VAL A C 1
ATOM 710 O O . VAL A 1 93 ? 13.845 -7.250 -15.518 1.00 84.19 93 VAL A O 1
ATOM 713 N N . LYS A 1 94 ? 14.629 -9.127 -14.541 1.00 87.56 94 LYS A N 1
ATOM 714 C CA . LYS A 1 94 ? 14.542 -9.979 -15.733 1.00 87.56 94 LYS A CA 1
ATOM 715 C C . LYS A 1 94 ? 13.097 -10.368 -15.986 1.00 87.56 94 LYS A C 1
ATOM 717 O O . LYS A 1 94 ? 12.307 -10.471 -15.057 1.00 87.56 94 LYS A O 1
ATOM 722 N N . SER A 1 95 ? 12.744 -10.629 -17.241 1.00 87.12 95 SER A N 1
ATOM 723 C CA . SER A 1 95 ? 11.365 -10.958 -17.626 1.00 87.12 95 SER A CA 1
ATOM 724 C C . SER A 1 95 ? 10.802 -12.214 -16.957 1.00 87.12 95 SER A C 1
ATOM 726 O O . SER A 1 95 ? 9.588 -12.367 -16.919 1.00 87.12 95 SER A O 1
ATOM 728 N N . ASP A 1 96 ? 11.659 -13.109 -16.470 1.00 88.88 96 ASP A N 1
ATOM 729 C CA . ASP A 1 96 ? 11.328 -14.366 -15.796 1.00 88.88 96 ASP A CA 1
ATOM 730 C C . ASP A 1 96 ? 11.557 -14.328 -14.274 1.00 88.88 96 ASP A C 1
ATOM 732 O O . ASP A 1 96 ? 11.282 -15.318 -13.592 1.00 88.88 96 ASP A O 1
ATOM 736 N N . ASP A 1 97 ? 11.993 -13.190 -13.718 1.00 91.38 97 ASP A N 1
ATOM 737 C CA . ASP A 1 97 ? 12.083 -13.012 -12.269 1.00 91.38 97 ASP A CA 1
ATOM 738 C C . ASP A 1 97 ? 10.673 -13.081 -11.671 1.00 91.38 97 ASP A C 1
ATOM 740 O O . ASP A 1 97 ? 9.747 -12.386 -12.100 1.00 91.38 97 ASP A O 1
ATOM 744 N N . LYS A 1 98 ? 10.501 -13.927 -10.658 1.00 94.44 98 LYS A N 1
ATOM 745 C CA . LYS A 1 98 ? 9.222 -14.099 -9.967 1.00 94.44 98 LYS A CA 1
ATOM 746 C C . LYS A 1 98 ? 8.995 -12.948 -8.999 1.00 94.44 98 LYS A C 1
ATOM 748 O O . LYS A 1 98 ? 9.884 -12.609 -8.219 1.00 94.44 98 LYS A O 1
ATOM 753 N N . ALA A 1 99 ? 7.788 -12.410 -8.976 1.00 96.00 99 ALA A N 1
ATOM 754 C CA . ALA A 1 99 ? 7.364 -11.455 -7.968 1.00 96.00 99 ALA A CA 1
ATOM 755 C C . ALA A 1 99 ? 5.943 -11.773 -7.509 1.00 96.00 99 ALA A C 1
ATOM 757 O O . ALA A 1 99 ? 5.143 -12.294 -8.283 1.00 96.00 99 ALA A O 1
ATOM 758 N N . ALA A 1 100 ? 5.616 -11.466 -6.260 1.00 98.00 100 ALA A N 1
ATOM 759 C CA . ALA A 1 100 ? 4.277 -11.668 -5.727 1.00 98.00 100 ALA A CA 1
ATOM 760 C C . ALA A 1 100 ? 3.902 -10.613 -4.696 1.00 98.00 100 ALA A C 1
ATOM 762 O O . ALA A 1 100 ? 4.754 -10.024 -4.033 1.00 98.00 100 ALA A O 1
ATOM 763 N N . TRP A 1 101 ? 2.598 -10.412 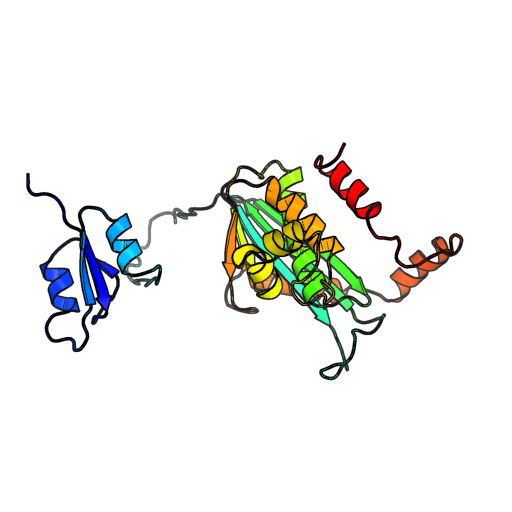-4.548 1.00 98.19 101 TRP A N 1
ATOM 764 C CA . TRP A 1 101 ? 1.999 -9.608 -3.492 1.00 98.19 101 TRP A CA 1
ATOM 765 C C . TRP A 1 101 ? 1.114 -10.486 -2.612 1.00 98.19 101 TRP A C 1
ATOM 767 O O . TRP A 1 101 ? 0.550 -11.478 -3.078 1.00 98.19 101 TRP A O 1
ATOM 777 N N . ALA A 1 102 ? 0.943 -10.090 -1.354 1.00 98.31 102 ALA A N 1
ATOM 778 C CA . ALA A 1 102 ? 0.019 -10.724 -0.426 1.00 98.31 102 ALA A CA 1
ATOM 779 C C . ALA A 1 102 ? -0.629 -9.696 0.504 1.00 98.31 102 ALA A C 1
ATOM 781 O O . ALA A 1 102 ? -0.033 -8.677 0.858 1.00 98.31 102 ALA A O 1
ATOM 782 N N . TYR A 1 103 ? -1.854 -9.985 0.941 1.00 98.50 103 TYR A N 1
ATOM 783 C CA . TYR A 1 103 ? -2.475 -9.272 2.052 1.00 98.50 103 TYR A CA 1
ATOM 784 C C . TYR A 1 103 ? -3.132 -10.222 3.049 1.00 98.50 103 TYR A C 1
ATOM 786 O O . TYR A 1 103 ? -3.557 -11.326 2.708 1.00 98.50 103 TYR A O 1
ATOM 794 N N . LEU A 1 104 ? -3.281 -9.734 4.279 1.00 98.00 104 LEU A N 1
ATOM 795 C CA . LEU A 1 104 ? -4.093 -10.319 5.339 1.00 98.00 104 LEU A CA 1
ATOM 796 C C . LEU A 1 104 ? -4.932 -9.215 5.987 1.00 98.00 104 LEU A C 1
ATOM 798 O O . LEU A 1 104 ? -4.411 -8.180 6.384 1.00 98.00 104 LEU A O 1
ATOM 802 N N . ILE A 1 105 ? -6.230 -9.447 6.134 1.00 97.75 105 ILE A N 1
ATOM 803 C CA . ILE A 1 105 ? -7.179 -8.547 6.789 1.00 97.75 105 ILE A CA 1
ATOM 804 C C . ILE A 1 105 ? -7.810 -9.304 7.952 1.00 97.75 105 ILE A C 1
ATOM 806 O O . ILE A 1 105 ? -8.420 -10.358 7.760 1.00 97.75 105 ILE A O 1
ATOM 810 N N . LEU A 1 106 ? -7.668 -8.750 9.150 1.00 93.00 106 LEU A N 1
ATOM 811 C CA . LEU A 1 106 ? -8.265 -9.241 10.386 1.00 93.00 106 LEU A CA 1
ATOM 812 C C . LEU A 1 106 ? -9.471 -8.369 10.738 1.00 93.00 106 LEU A C 1
ATOM 814 O O . LEU A 1 106 ? -9.329 -7.148 10.815 1.00 93.00 106 LEU A O 1
ATOM 818 N N . HIS A 1 107 ? -10.627 -8.992 10.962 1.00 91.00 107 HIS A N 1
ATOM 819 C CA . HIS A 1 107 ? -11.852 -8.334 11.422 1.00 91.00 107 HIS A CA 1
ATOM 820 C C . HIS A 1 107 ? -12.559 -9.239 12.439 1.00 91.00 107 HIS A C 1
ATOM 822 O O . HIS A 1 107 ? -13.184 -10.234 12.067 1.00 91.00 107 HIS A O 1
ATOM 828 N N . GLY A 1 108 ? -12.419 -8.930 13.732 1.00 84.44 108 GLY A N 1
ATOM 829 C CA . GLY A 1 108 ? -12.840 -9.836 14.804 1.00 84.44 108 GLY A CA 1
ATOM 830 C C . GLY A 1 108 ? -12.188 -11.215 14.647 1.00 84.44 108 GLY A C 1
ATOM 831 O O . GLY A 1 108 ? -10.966 -11.316 14.555 1.00 84.44 108 GLY A O 1
ATOM 832 N N . ASN A 1 109 ? -13.008 -12.264 14.542 1.00 84.12 109 ASN A N 1
ATOM 833 C CA . ASN A 1 109 ? -12.545 -13.641 14.324 1.00 84.12 109 ASN A CA 1
ATOM 834 C C . ASN A 1 109 ? -12.357 -13.996 12.838 1.00 84.12 109 ASN A C 1
ATOM 836 O O . ASN A 1 109 ? -11.936 -15.106 12.516 1.00 84.12 109 ASN A O 1
ATOM 840 N N . HIS A 1 110 ? -12.690 -13.090 11.917 1.00 89.38 110 HIS A N 1
ATOM 841 C CA . HIS A 1 110 ? -12.569 -13.341 10.486 1.00 89.38 110 HIS A CA 1
ATOM 842 C C . HIS A 1 110 ? -11.182 -12.958 9.977 1.00 89.38 110 HIS A C 1
ATOM 844 O O . HIS A 1 110 ? -10.633 -11.905 10.313 1.00 89.38 110 HIS A O 1
ATOM 850 N N . ARG A 1 111 ? -10.644 -13.818 9.109 1.00 95.06 111 ARG A N 1
ATOM 851 C CA . ARG A 1 111 ? -9.381 -13.612 8.402 1.00 95.06 111 ARG A CA 1
ATOM 852 C C . ARG A 1 111 ? -9.642 -13.678 6.905 1.00 95.06 111 ARG A C 1
ATOM 854 O O . ARG A 1 111 ? -10.135 -14.688 6.413 1.00 95.06 111 ARG A O 1
ATOM 861 N N . TYR A 1 112 ? -9.285 -12.621 6.188 1.00 96.81 112 TYR A N 1
ATOM 862 C CA . TYR A 1 112 ? -9.313 -12.595 4.728 1.00 96.81 112 TYR A CA 1
ATOM 863 C C . TYR A 1 112 ? -7.890 -12.435 4.217 1.00 96.81 112 TYR A C 1
ATOM 865 O O . TYR A 1 112 ? -7.239 -11.441 4.527 1.00 96.81 112 TYR A O 1
ATOM 873 N N . ALA A 1 113 ? -7.407 -13.394 3.439 1.00 97.69 113 ALA A N 1
ATOM 874 C CA . ALA A 1 113 ? -6.078 -13.343 2.850 1.00 97.69 113 ALA A CA 1
ATOM 875 C C . ALA A 1 113 ? -6.151 -13.667 1.364 1.00 97.69 113 ALA A C 1
ATOM 877 O O . ALA A 1 113 ? -7.018 -14.429 0.936 1.00 97.69 113 ALA A O 1
ATOM 878 N N . ASN A 1 114 ? -5.260 -13.064 0.588 1.00 98.25 114 ASN A N 1
ATOM 879 C CA . ASN A 1 114 ? -5.095 -13.392 -0.819 1.00 98.25 114 ASN A CA 1
ATOM 880 C C . ASN A 1 114 ? -3.688 -13.012 -1.280 1.00 98.25 114 ASN A C 1
ATOM 882 O O . ASN A 1 114 ? -3.053 -12.131 -0.691 1.00 98.25 114 ASN A O 1
ATOM 886 N N . SER A 1 115 ? -3.242 -13.647 -2.353 1.00 98.44 115 SER A N 1
ATOM 887 C CA . SER A 1 115 ? -1.973 -13.381 -3.011 1.00 98.44 115 SER A CA 1
ATOM 888 C C . SER A 1 115 ? -2.058 -13.715 -4.495 1.00 98.44 115 SER A C 1
ATOM 890 O O . SER A 1 115 ? -2.884 -14.518 -4.928 1.00 98.44 115 SER A O 1
ATOM 892 N N . ALA A 1 116 ? -1.206 -13.078 -5.290 1.00 98.06 116 ALA A N 1
ATOM 893 C CA . ALA A 1 116 ? -0.968 -13.472 -6.672 1.00 98.06 116 ALA A CA 1
ATOM 894 C C . ALA A 1 116 ? 0.444 -13.061 -7.094 1.00 98.06 116 ALA A C 1
ATOM 896 O O . ALA A 1 116 ? 1.065 -12.194 -6.472 1.00 98.06 116 ALA A O 1
ATOM 897 N N . GLY A 1 117 ? 0.935 -13.699 -8.154 1.00 95.44 117 GLY A N 1
ATOM 898 C CA . GLY A 1 117 ? 2.277 -13.495 -8.680 1.00 95.44 117 GLY A CA 1
ATOM 899 C C . GLY A 1 117 ? 2.290 -12.983 -10.114 1.00 95.44 117 GLY A C 1
ATOM 900 O O . GLY A 1 117 ? 1.340 -13.180 -10.868 1.00 95.44 117 GLY A O 1
ATOM 901 N N . GLU A 1 118 ? 3.382 -12.320 -10.478 1.00 94.81 118 GLU A N 1
ATOM 902 C CA . GLU A 1 118 ? 3.664 -11.797 -11.811 1.00 94.81 118 GLU A CA 1
ATOM 903 C C . GLU A 1 118 ? 5.162 -11.939 -12.107 1.00 94.81 118 GLU A C 1
ATOM 905 O O . GLU A 1 118 ? 5.993 -11.792 -11.210 1.00 94.81 118 GLU A O 1
ATOM 910 N N . PHE A 1 119 ? 5.518 -12.216 -13.360 1.00 93.69 119 PHE A N 1
ATOM 911 C CA . PHE A 1 119 ? 6.916 -12.269 -13.785 1.00 93.69 119 PHE A CA 1
ATOM 912 C C . PHE A 1 119 ? 7.424 -10.880 -14.201 1.00 93.69 119 PHE A C 1
ATOM 914 O O . PHE A 1 119 ? 6.653 -10.043 -14.676 1.00 93.69 119 PHE A O 1
ATOM 921 N N . GLY A 1 120 ? 8.717 -10.613 -14.017 1.00 91.38 120 GLY A N 1
ATOM 922 C CA . GLY A 1 120 ? 9.358 -9.365 -14.441 1.00 91.38 120 GLY A CA 1
ATOM 923 C C . GLY A 1 120 ? 8.964 -8.122 -13.647 1.00 91.38 120 GLY A C 1
ATOM 924 O O . GLY A 1 120 ? 9.187 -6.995 -14.095 1.00 91.38 120 GLY A O 1
ATOM 925 N N . ALA A 1 121 ? 8.368 -8.295 -12.468 1.00 92.69 121 ALA A N 1
ATOM 926 C CA . ALA A 1 121 ? 7.897 -7.194 -11.642 1.00 92.69 121 ALA A CA 1
ATOM 927 C C . ALA A 1 121 ? 8.866 -6.844 -10.499 1.00 92.69 121 ALA A C 1
ATOM 929 O O . ALA A 1 121 ? 9.469 -7.696 -9.859 1.00 92.69 121 ALA A O 1
ATOM 930 N N . THR A 1 122 ? 8.986 -5.545 -10.213 1.00 93.25 122 THR A N 1
ATOM 931 C CA . THR A 1 122 ? 9.817 -5.035 -9.107 1.00 93.25 122 THR A CA 1
ATOM 932 C C . THR A 1 122 ? 9.146 -5.210 -7.744 1.00 93.25 122 THR A C 1
ATOM 934 O O . THR A 1 122 ? 7.917 -5.170 -7.654 1.00 93.25 122 THR A O 1
ATOM 937 N N . ASN A 1 123 ? 9.952 -5.248 -6.677 1.00 93.31 123 ASN A N 1
ATOM 938 C CA . ASN A 1 123 ? 9.481 -5.209 -5.286 1.00 93.31 123 ASN A CA 1
ATOM 939 C C . ASN A 1 123 ? 8.457 -4.089 -5.045 1.00 93.31 123 ASN A C 1
ATOM 941 O O . ASN A 1 123 ? 7.312 -4.344 -4.688 1.00 93.31 123 ASN A O 1
ATOM 945 N N . ASN A 1 124 ? 8.824 -2.847 -5.385 1.00 94.88 124 ASN A N 1
ATOM 946 C CA . ASN A 1 124 ? 7.956 -1.675 -5.235 1.00 94.88 124 ASN A CA 1
ATOM 947 C C . ASN A 1 124 ? 6.602 -1.839 -5.942 1.00 94.88 124 ASN A C 1
ATOM 949 O O . ASN A 1 124 ? 5.590 -1.331 -5.467 1.00 94.88 124 ASN A O 1
ATOM 953 N N . ARG A 1 125 ? 6.569 -2.509 -7.102 1.00 95.50 125 ARG A N 1
ATOM 954 C CA . ARG A 1 125 ? 5.316 -2.762 -7.822 1.00 95.50 125 ARG A CA 1
ATOM 955 C C . ARG A 1 125 ? 4.418 -3.704 -7.020 1.00 95.50 125 ARG A C 1
ATOM 957 O O . ARG A 1 125 ? 3.224 -3.430 -6.907 1.00 95.50 125 ARG A O 1
ATOM 964 N N . MET A 1 126 ? 4.980 -4.782 -6.473 1.00 97.25 126 MET A N 1
ATOM 965 C CA . MET A 1 126 ? 4.242 -5.740 -5.648 1.00 97.25 126 MET A CA 1
ATOM 966 C C . MET A 1 126 ? 3.757 -5.121 -4.338 1.00 97.25 126 MET A C 1
ATOM 968 O O . MET A 1 126 ? 2.607 -5.328 -3.971 1.00 97.25 126 MET A O 1
ATOM 972 N N . GLU A 1 127 ? 4.570 -4.290 -3.686 1.00 97.19 127 GLU A N 1
ATOM 973 C CA . GLU A 1 127 ? 4.177 -3.594 -2.454 1.00 97.19 127 GLU A CA 1
ATOM 974 C C . GLU A 1 127 ? 2.969 -2.665 -2.679 1.00 97.19 127 GLU A C 1
ATOM 976 O O . GLU A 1 127 ? 2.013 -2.675 -1.901 1.00 97.19 127 GLU A O 1
ATOM 981 N N . ILE A 1 128 ? 2.959 -1.882 -3.772 1.00 98.06 128 ILE A N 1
ATOM 982 C CA . ILE A 1 128 ? 1.796 -1.042 -4.115 1.00 98.06 128 ILE A CA 1
ATOM 983 C C . ILE A 1 128 ? 0.586 -1.927 -4.437 1.00 98.06 128 ILE A C 1
ATOM 985 O O . ILE A 1 128 ? -0.527 -1.642 -3.988 1.00 98.06 128 ILE A O 1
ATOM 989 N N . MET A 1 129 ? 0.793 -2.993 -5.219 1.00 98.25 129 MET A N 1
ATOM 990 C CA . MET A 1 129 ? -0.270 -3.915 -5.621 1.00 98.25 129 MET A CA 1
ATOM 991 C C . MET A 1 129 ? -0.941 -4.560 -4.404 1.00 98.25 129 MET A C 1
ATOM 993 O O . MET A 1 129 ? -2.169 -4.602 -4.351 1.00 98.25 129 MET A O 1
ATOM 997 N N . ALA A 1 130 ? -0.165 -4.991 -3.408 1.00 98.31 130 ALA A N 1
ATOM 998 C CA . ALA A 1 130 ? -0.665 -5.587 -2.174 1.00 98.31 130 ALA A CA 1
ATOM 999 C C . ALA A 1 130 ? -1.676 -4.666 -1.470 1.00 98.31 130 ALA A C 1
ATOM 1001 O O . ALA A 1 130 ? -2.797 -5.082 -1.157 1.00 98.31 130 ALA A O 1
ATOM 1002 N N . LEU A 1 131 ? -1.325 -3.384 -1.308 1.00 98.38 131 LEU A N 1
ATOM 1003 C CA . LEU A 1 131 ? -2.213 -2.390 -0.705 1.00 98.38 131 LEU A CA 1
ATOM 1004 C C . LEU A 1 131 ? -3.438 -2.090 -1.576 1.00 98.38 131 LEU A C 1
ATOM 1006 O O . LEU A 1 131 ? -4.553 -2.021 -1.058 1.00 98.38 131 LEU A O 1
ATOM 1010 N N . VAL A 1 132 ? -3.262 -1.952 -2.893 1.00 98.38 132 VAL A N 1
ATOM 1011 C CA . VAL A 1 132 ? -4.375 -1.744 -3.836 1.00 98.38 132 VAL A CA 1
ATOM 1012 C C . VAL A 1 132 ? -5.386 -2.888 -3.742 1.00 98.38 132 VAL A C 1
ATOM 1014 O O . VAL A 1 132 ? -6.588 -2.641 -3.644 1.00 98.38 132 VAL A O 1
ATOM 1017 N N . LYS A 1 133 ? -4.923 -4.142 -3.723 1.00 98.38 133 LYS A N 1
ATOM 1018 C CA . LYS A 1 133 ? -5.787 -5.327 -3.644 1.00 98.38 133 LYS A CA 1
ATOM 1019 C C . LYS A 1 133 ? -6.496 -5.428 -2.295 1.00 98.38 133 LYS A C 1
ATOM 1021 O O . LYS A 1 133 ? -7.698 -5.692 -2.276 1.00 98.38 133 LYS A O 1
ATOM 1026 N N . ALA A 1 134 ? -5.802 -5.133 -1.196 1.00 98.50 134 ALA A N 1
ATOM 1027 C CA . ALA A 1 134 ? -6.407 -5.098 0.132 1.00 98.50 134 ALA A CA 1
ATOM 1028 C C . ALA A 1 134 ? -7.516 -4.032 0.231 1.00 98.50 134 ALA A C 1
ATOM 1030 O O . ALA A 1 134 ? -8.632 -4.332 0.657 1.00 98.50 134 ALA A O 1
ATOM 1031 N N . LEU A 1 135 ? -7.252 -2.799 -0.218 1.00 97.81 135 LEU A N 1
ATOM 1032 C CA . LEU A 1 135 ? -8.240 -1.714 -0.201 1.00 97.81 135 LEU A CA 1
ATOM 1033 C C . LEU A 1 135 ? -9.419 -1.993 -1.144 1.00 97.81 135 LEU A C 1
ATOM 1035 O O . LEU A 1 135 ? -10.567 -1.751 -0.776 1.00 97.81 135 LEU A O 1
ATOM 1039 N N . ALA A 1 136 ? -9.172 -2.550 -2.331 1.00 97.12 136 ALA A N 1
ATOM 1040 C CA . ALA A 1 136 ? -10.240 -2.952 -3.245 1.00 97.12 136 ALA A CA 1
ATOM 1041 C C . ALA A 1 136 ? -11.153 -4.017 -2.615 1.00 97.12 136 ALA A C 1
ATOM 1043 O O . ALA A 1 136 ? -12.380 -3.903 -2.682 1.00 97.12 136 ALA A O 1
ATOM 1044 N N . PHE A 1 137 ? -10.572 -5.010 -1.933 1.00 97.31 137 PHE A N 1
ATOM 1045 C CA . PHE A 1 137 ? -11.335 -6.007 -1.188 1.00 97.31 137 PHE A CA 1
ATOM 1046 C C . PHE A 1 137 ? -12.178 -5.358 -0.083 1.00 97.31 137 PHE A C 1
ATOM 1048 O O . PHE A 1 137 ? -13.389 -5.579 -0.028 1.00 97.31 137 PHE A O 1
ATOM 1055 N N . LEU A 1 138 ? -11.580 -4.505 0.754 1.00 96.25 138 LEU A N 1
ATOM 1056 C CA . LEU A 1 138 ? -12.301 -3.790 1.813 1.00 96.25 138 LEU A CA 1
ATOM 1057 C C . LEU A 1 138 ? -13.458 -2.953 1.264 1.00 96.25 138 LEU A C 1
ATOM 1059 O O . LEU A 1 138 ? -14.554 -2.966 1.829 1.00 96.25 138 LEU A O 1
ATOM 1063 N N . LYS A 1 139 ? -13.243 -2.272 0.133 1.00 91.75 139 LYS A N 1
ATOM 1064 C CA . LYS A 1 139 ? -14.288 -1.502 -0.540 1.00 91.75 139 LYS A CA 1
ATOM 1065 C C . LYS A 1 139 ? -15.430 -2.401 -1.014 1.00 91.75 139 LYS A C 1
ATOM 1067 O O . LYS A 1 139 ? -16.587 -2.075 -0.759 1.00 91.75 139 LYS A O 1
ATOM 1072 N N . SER A 1 140 ? -15.125 -3.552 -1.619 1.00 93.25 140 SER A N 1
ATOM 1073 C CA . SER A 1 140 ? -16.141 -4.530 -2.050 1.00 93.25 140 SER A CA 1
ATOM 1074 C C . SER A 1 140 ? -16.979 -5.075 -0.885 1.00 93.25 140 SER A C 1
ATOM 1076 O O . SER A 1 140 ? -18.162 -5.365 -1.046 1.00 93.25 140 SER A O 1
ATOM 1078 N N . LYS A 1 141 ? -16.386 -5.150 0.313 1.00 92.00 141 LYS A N 1
ATOM 1079 C CA . LYS A 1 141 ? -17.050 -5.555 1.559 1.00 92.00 141 LYS A CA 1
ATOM 1080 C C . LYS A 1 141 ? -17.725 -4.401 2.307 1.00 92.00 141 LYS A C 1
ATOM 1082 O O . LYS A 1 141 ? -18.285 -4.630 3.372 1.00 92.00 141 LYS A O 1
ATOM 1087 N N . LYS A 1 142 ? -17.709 -3.184 1.748 1.00 90.19 142 LYS A N 1
ATOM 1088 C CA . LYS A 1 142 ? -18.270 -1.957 2.343 1.00 90.19 142 LYS A CA 1
ATOM 1089 C C . LYS A 1 142 ? -17.633 -1.555 3.686 1.00 90.19 142 LYS A C 1
ATOM 1091 O O . LYS A 1 142 ? -18.243 -0.819 4.453 1.00 90.19 142 LYS A O 1
ATOM 1096 N N . TYR A 1 143 ? -16.382 -1.945 3.937 1.00 91.69 143 TYR A N 1
ATOM 1097 C CA . TYR A 1 143 ? -15.623 -1.549 5.136 1.00 91.69 143 TYR A CA 1
ATOM 1098 C C . TYR A 1 143 ? -14.962 -0.167 5.019 1.00 91.69 143 TYR A C 1
ATOM 1100 O O . TYR A 1 143 ? -14.135 0.208 5.842 1.00 91.69 143 TYR A O 1
ATOM 1108 N N . ASN A 1 144 ? -15.291 0.625 3.996 1.00 88.00 144 ASN A N 1
ATOM 1109 C CA . ASN A 1 144 ? -14.609 1.895 3.734 1.00 88.00 144 ASN A CA 1
ATOM 1110 C C . ASN A 1 144 ? -14.907 3.011 4.764 1.00 88.00 144 ASN A C 1
ATOM 1112 O O . ASN A 1 144 ? -14.259 4.054 4.729 1.00 88.00 144 ASN A O 1
ATOM 1116 N N . TYR A 1 145 ? -15.840 2.781 5.693 1.00 87.25 145 TYR A N 1
ATOM 1117 C CA . TYR A 1 145 ? -16.136 3.676 6.823 1.00 87.25 145 TYR A CA 1
ATOM 1118 C C . TYR A 1 145 ? -15.584 3.174 8.166 1.00 87.25 145 TYR A C 1
ATOM 1120 O O . TYR A 1 145 ? -15.617 3.906 9.154 1.00 87.25 145 TYR A O 1
ATOM 1128 N N . SER A 1 146 ? -15.085 1.937 8.206 1.00 89.06 146 SER A N 1
ATOM 1129 C CA . SER A 1 146 ? -14.564 1.305 9.414 1.00 89.06 146 SER A CA 1
ATOM 1130 C C . SER A 1 146 ? -13.234 1.926 9.846 1.00 89.06 146 SER A C 1
ATOM 1132 O O . SER A 1 146 ? -12.479 2.462 9.028 1.00 89.06 146 SER A O 1
ATOM 1134 N N . LYS A 1 147 ? -12.905 1.814 11.139 1.00 91.50 147 LYS A N 1
ATOM 1135 C CA . LYS A 1 147 ? -11.602 2.246 11.667 1.00 91.50 147 LYS A CA 1
ATOM 1136 C C . LYS A 1 147 ? -10.534 1.202 11.341 1.00 91.50 147 LYS A C 1
ATOM 1138 O O . LYS A 1 147 ? -10.467 0.149 11.974 1.00 91.50 147 LYS A O 1
ATOM 1143 N N . ILE A 1 148 ? -9.702 1.499 10.347 1.00 93.38 148 ILE A N 1
ATOM 1144 C CA . ILE A 1 148 ? -8.740 0.565 9.755 1.00 93.38 148 ILE A CA 1
ATOM 1145 C C . ILE A 1 148 ? -7.311 0.956 10.137 1.00 93.38 148 ILE A C 1
ATOM 1147 O O . ILE A 1 148 ? -6.915 2.119 10.033 1.00 93.38 148 ILE A O 1
ATOM 1151 N N . LYS A 1 149 ? -6.508 -0.038 10.519 1.00 95.38 149 LYS A N 1
ATOM 1152 C CA . LYS A 1 149 ? -5.051 0.068 10.640 1.00 95.38 149 LYS A CA 1
ATOM 1153 C C . LYS A 1 149 ? -4.384 -0.747 9.543 1.00 95.38 149 LYS A C 1
ATOM 1155 O O . LYS A 1 149 ? -4.505 -1.965 9.544 1.00 95.38 149 LYS A O 1
ATOM 1160 N N . CYS A 1 150 ? -3.633 -0.101 8.667 1.00 95.44 150 CYS A N 1
ATOM 1161 C CA . CYS A 1 150 ? -2.783 -0.751 7.679 1.00 95.44 150 CYS A CA 1
ATOM 1162 C C . CYS A 1 150 ? -1.338 -0.794 8.189 1.00 95.44 150 CYS A C 1
ATOM 1164 O O . CYS A 1 150 ? -0.741 0.245 8.464 1.00 95.44 150 CYS A O 1
ATOM 1166 N N . VAL A 1 151 ? -0.782 -1.995 8.310 1.00 94.00 151 VAL A N 1
ATOM 1167 C CA . VAL A 1 151 ? 0.605 -2.268 8.687 1.00 94.00 151 VAL A CA 1
ATOM 1168 C C . VAL A 1 151 ? 1.377 -2.644 7.425 1.00 94.00 151 VAL A C 1
ATOM 1170 O O . VAL A 1 151 ? 1.035 -3.622 6.762 1.00 94.00 151 VAL A O 1
ATOM 1173 N N . LEU A 1 152 ? 2.381 -1.835 7.088 1.00 91.81 152 LEU A N 1
ATOM 1174 C CA . LEU A 1 152 ? 3.214 -1.986 5.895 1.00 91.81 152 LEU A CA 1
ATOM 1175 C C . LEU A 1 152 ? 4.689 -1.918 6.282 1.00 91.81 152 LEU A C 1
ATOM 1177 O O . LEU A 1 152 ? 5.066 -1.131 7.153 1.00 91.81 152 LEU A O 1
ATOM 1181 N N . ASP A 1 153 ? 5.539 -2.658 5.587 1.00 88.56 153 ASP A N 1
ATOM 1182 C CA . ASP A 1 153 ? 6.997 -2.527 5.663 1.00 88.56 153 ASP A CA 1
ATOM 1183 C C . ASP A 1 153 ? 7.596 -1.680 4.527 1.00 88.56 153 ASP A C 1
ATOM 1185 O O . ASP A 1 153 ? 8.670 -1.086 4.700 1.00 88.56 153 ASP A O 1
ATOM 1189 N N . SER A 1 154 ? 6.853 -1.503 3.430 1.00 91.06 154 SER A N 1
ATOM 1190 C CA . SER A 1 154 ? 7.208 -0.611 2.325 1.00 91.06 154 SER A CA 1
ATOM 1191 C C . SER A 1 154 ? 7.231 0.864 2.731 1.00 91.06 154 SER A C 1
ATOM 1193 O O . SER A 1 154 ? 6.209 1.561 2.768 1.00 91.06 154 SER A O 1
ATOM 1195 N N . LYS A 1 155 ? 8.440 1.402 2.930 1.00 91.00 155 LYS A N 1
ATOM 1196 C CA . LYS A 1 155 ? 8.644 2.857 3.028 1.00 91.00 155 LYS A CA 1
ATOM 1197 C C . LYS A 1 155 ? 8.253 3.578 1.744 1.00 91.00 155 LYS A C 1
ATOM 1199 O O . LYS A 1 155 ? 7.812 4.716 1.819 1.00 91.00 155 LYS A O 1
ATOM 1204 N N . TYR A 1 156 ? 8.394 2.937 0.583 1.00 91.12 156 TYR A N 1
ATOM 1205 C CA . TYR A 1 156 ? 8.063 3.558 -0.696 1.00 91.12 156 TYR A CA 1
ATOM 1206 C C . TYR A 1 156 ? 6.566 3.872 -0.804 1.00 91.12 156 TYR A C 1
ATOM 1208 O O . TYR A 1 156 ? 6.192 4.994 -1.153 1.00 91.12 156 TYR A O 1
ATOM 1216 N N . VAL A 1 157 ? 5.712 2.912 -0.437 1.00 94.38 157 VAL A N 1
ATOM 1217 C CA . VAL A 1 157 ? 4.256 3.099 -0.398 1.00 94.38 157 VAL A CA 1
ATOM 1218 C C . VAL A 1 157 ? 3.862 4.060 0.724 1.00 94.38 157 VAL A C 1
ATOM 1220 O O . VAL A 1 157 ? 3.086 4.988 0.494 1.00 94.38 157 VAL A O 1
ATOM 1223 N N . LEU A 1 158 ? 4.423 3.886 1.925 1.00 93.00 158 LEU A N 1
ATOM 1224 C CA . LEU A 1 158 ? 4.109 4.745 3.068 1.00 93.00 158 LEU A CA 1
ATOM 1225 C C . LEU A 1 158 ? 4.482 6.202 2.828 1.00 93.00 158 LEU A C 1
ATOM 1227 O O . LEU A 1 158 ? 3.680 7.082 3.129 1.00 93.00 158 LEU A O 1
ATOM 1231 N N . ASP A 1 159 ? 5.658 6.478 2.272 1.00 93.44 159 ASP A N 1
ATOM 1232 C CA . ASP A 1 159 ? 6.085 7.838 1.958 1.00 93.44 159 ASP A CA 1
ATOM 1233 C C . ASP A 1 159 ? 5.176 8.464 0.898 1.00 93.44 159 ASP A C 1
ATOM 1235 O O . ASP A 1 159 ? 4.795 9.629 1.030 1.00 93.44 159 ASP A O 1
ATOM 1239 N N . ALA A 1 160 ? 4.752 7.689 -0.109 1.00 93.44 160 ALA A N 1
ATOM 1240 C CA . ALA A 1 160 ? 3.843 8.188 -1.133 1.00 93.44 160 ALA A CA 1
ATOM 1241 C C . ALA A 1 160 ? 2.525 8.722 -0.541 1.00 93.44 160 ALA A C 1
ATOM 1243 O O . ALA A 1 160 ? 2.023 9.763 -0.982 1.00 93.44 160 ALA A O 1
ATOM 1244 N N . ILE A 1 161 ? 2.011 8.038 0.486 1.00 91.94 161 ILE A N 1
ATOM 1245 C CA . ILE A 1 161 ? 0.771 8.373 1.195 1.00 91.94 161 ILE A CA 1
ATOM 1246 C C . ILE A 1 161 ? 1.010 9.476 2.237 1.00 91.94 161 ILE A C 1
ATOM 1248 O O . ILE A 1 161 ? 0.355 10.516 2.218 1.00 91.94 161 ILE A O 1
ATOM 1252 N N . THR A 1 162 ? 1.961 9.264 3.146 1.00 89.50 162 THR A N 1
ATOM 1253 C CA . THR A 1 162 ? 2.130 10.065 4.371 1.00 89.50 162 THR A CA 1
ATOM 1254 C C . THR A 1 162 ? 2.944 11.338 4.163 1.00 89.50 162 THR A C 1
ATOM 1256 O O . THR A 1 162 ? 2.696 12.332 4.841 1.00 89.50 162 THR A O 1
ATOM 1259 N N . LYS A 1 163 ? 3.871 11.363 3.194 1.00 92.06 163 LYS A N 1
ATOM 1260 C CA . LYS A 1 163 ? 4.665 12.559 2.849 1.00 92.06 163 LYS A CA 1
ATOM 1261 C C . LYS A 1 163 ? 4.031 13.391 1.730 1.00 92.06 163 LYS A C 1
ATOM 1263 O O . LYS A 1 163 ? 4.669 14.288 1.182 1.00 92.06 163 LYS A O 1
ATOM 1268 N N . GLY A 1 164 ? 2.780 13.101 1.365 1.00 88.88 164 GLY A N 1
ATOM 1269 C CA . GLY A 1 164 ? 1.998 13.901 0.421 1.00 88.88 164 GLY A CA 1
ATOM 1270 C C . GLY A 1 164 ? 2.457 13.820 -1.038 1.00 88.88 164 GLY A C 1
ATOM 1271 O O . GLY A 1 164 ? 2.137 14.721 -1.820 1.00 88.88 164 GLY A O 1
ATOM 1272 N N . TRP A 1 165 ? 3.188 12.772 -1.441 1.00 94.38 165 TRP A N 1
ATOM 1273 C CA . TRP A 1 165 ? 3.647 12.642 -2.828 1.00 94.38 165 TRP A CA 1
ATOM 1274 C C . TRP A 1 165 ? 2.482 12.484 -3.799 1.00 94.38 165 TRP A C 1
ATOM 1276 O O . TRP A 1 165 ? 2.473 13.177 -4.813 1.00 94.38 165 TRP A O 1
ATOM 1286 N N . LEU A 1 166 ? 1.483 11.654 -3.469 1.00 93.69 166 LEU A N 1
ATOM 1287 C CA . LEU A 1 166 ? 0.282 11.465 -4.295 1.00 93.69 166 LEU A CA 1
ATOM 1288 C C . LEU A 1 166 ? -0.416 12.800 -4.579 1.00 93.69 166 LEU A C 1
ATOM 1290 O O . LEU A 1 166 ? -0.611 13.172 -5.737 1.00 93.69 166 LEU A O 1
ATOM 1294 N N . ASN A 1 167 ? -0.679 13.578 -3.525 1.00 93.38 167 ASN A N 1
ATOM 1295 C CA . ASN A 1 167 ? -1.280 14.907 -3.630 1.00 93.38 167 ASN A CA 1
ATOM 1296 C C . ASN A 1 167 ? -0.429 15.852 -4.488 1.00 93.38 167 ASN A C 1
ATOM 1298 O O . ASN A 1 167 ? -0.954 16.574 -5.338 1.00 93.38 167 ASN A O 1
ATOM 1302 N N . GLY A 1 168 ? 0.891 15.842 -4.290 1.00 95.62 168 GLY A N 1
ATOM 1303 C CA . GLY A 1 168 ? 1.820 16.652 -5.071 1.00 95.62 168 GLY A CA 1
ATOM 1304 C C . GLY A 1 168 ? 1.843 16.270 -6.553 1.00 95.62 168 GLY A C 1
ATOM 1305 O O . GLY A 1 168 ? 1.791 17.149 -7.411 1.00 95.62 168 GLY A O 1
ATOM 1306 N N . TRP A 1 169 ? 1.911 14.976 -6.869 1.00 96.50 169 TRP A N 1
ATOM 1307 C CA . TRP A 1 169 ? 1.890 14.477 -8.243 1.00 96.50 169 TRP A CA 1
ATOM 1308 C C . TRP A 1 169 ? 0.572 14.823 -8.926 1.00 96.50 169 TRP A C 1
ATOM 1310 O O . TRP A 1 169 ? 0.600 15.383 -10.017 1.00 96.50 169 TRP A O 1
ATOM 1320 N N . LYS A 1 170 ? -0.565 14.585 -8.268 1.00 94.31 170 LYS A N 1
ATOM 1321 C CA . LYS A 1 170 ? -1.904 14.903 -8.780 1.00 94.31 170 LYS A CA 1
ATOM 1322 C C . LYS A 1 170 ? -2.062 16.385 -9.119 1.00 94.31 170 LYS A C 1
ATOM 1324 O O . LYS A 1 170 ? -2.484 16.703 -10.228 1.00 94.31 170 LYS A O 1
ATOM 1329 N N . LYS A 1 171 ? -1.630 17.289 -8.229 1.00 95.50 171 LYS A N 1
ATOM 1330 C CA . LYS A 1 171 ? -1.632 18.747 -8.477 1.00 95.50 171 LYS A CA 1
ATOM 1331 C C . LYS A 1 171 ? -0.804 19.158 -9.700 1.00 95.50 171 LYS A C 1
ATOM 1333 O O . LYS A 1 171 ? -1.108 20.165 -10.323 1.00 95.50 171 LYS A O 1
ATOM 1338 N N . ARG A 1 172 ? 0.223 18.382 -10.058 1.00 95.31 172 ARG A N 1
ATOM 1339 C CA . ARG A 1 172 ? 1.097 18.624 -11.220 1.00 95.31 172 ARG A CA 1
ATOM 1340 C C . ARG A 1 172 ? 0.724 17.783 -12.445 1.00 95.31 172 ARG A C 1
ATOM 1342 O O . ARG A 1 172 ? 1.580 17.519 -13.286 1.00 95.31 172 ARG A O 1
ATOM 1349 N N . GLY A 1 173 ? -0.517 17.302 -12.532 1.00 95.12 173 GLY A N 1
ATOM 1350 C CA . GLY A 1 173 ? -0.960 16.476 -13.658 1.00 95.12 173 GLY A CA 1
ATOM 1351 C C . GLY A 1 173 ? -0.227 15.134 -13.739 1.00 95.12 173 GLY A C 1
ATOM 1352 O O . GLY A 1 173 ? 0.073 14.659 -14.829 1.00 95.12 173 GLY A O 1
ATOM 1353 N N . TRP A 1 174 ? 0.076 14.538 -12.584 1.00 95.94 174 TRP A N 1
ATOM 1354 C CA . TRP A 1 174 ? 0.833 13.292 -12.432 1.00 95.94 174 TRP A CA 1
ATOM 1355 C C . TRP A 1 174 ? 2.279 13.368 -12.938 1.00 95.94 174 TRP A C 1
ATOM 1357 O O . TRP A 1 174 ? 2.760 12.470 -13.625 1.00 95.94 174 TRP A O 1
ATOM 1367 N N . LYS A 1 175 ? 2.988 14.434 -12.545 1.00 92.88 175 LYS A N 1
ATOM 1368 C CA . LYS A 1 175 ? 4.413 14.656 -12.847 1.00 92.88 175 LYS A CA 1
ATOM 1369 C C . LYS A 1 175 ? 5.227 14.952 -11.581 1.00 92.88 175 LYS A C 1
ATOM 1371 O O . LYS A 1 175 ? 4.730 15.548 -10.610 1.00 92.88 175 LYS A O 1
ATOM 1376 N N . LYS A 1 176 ? 6.504 14.552 -11.563 1.00 91.31 176 LYS A N 1
ATOM 1377 C CA . LYS A 1 176 ? 7.449 14.991 -10.520 1.00 91.31 176 LYS A CA 1
ATOM 1378 C C . LYS A 1 176 ? 7.853 16.449 -10.742 1.00 91.31 176 LYS A C 1
ATOM 1380 O O . LYS A 1 176 ? 7.773 16.959 -11.852 1.00 91.31 176 LYS A O 1
ATOM 1385 N N . SER A 1 177 ? 8.290 17.115 -9.673 1.00 90.69 177 SER A N 1
ATOM 1386 C CA . SER A 1 177 ? 8.758 18.508 -9.729 1.00 90.69 177 SER A CA 1
ATOM 1387 C C . SER A 1 177 ? 10.003 18.682 -10.598 1.00 90.69 177 SER A C 1
ATOM 1389 O O . SER A 1 177 ? 10.145 19.702 -11.253 1.00 90.69 177 SER A O 1
ATOM 1391 N N . ASN A 1 178 ? 10.874 17.674 -10.637 1.00 91.75 178 ASN A N 1
ATOM 1392 C CA . ASN A 1 178 ? 12.081 17.654 -11.461 1.00 91.75 178 ASN A CA 1
ATOM 1393 C C . ASN A 1 178 ? 11.846 17.107 -12.883 1.00 91.75 178 ASN A C 1
ATOM 1395 O O . ASN A 1 178 ? 12.805 16.744 -13.552 1.00 91.75 178 ASN A O 1
ATOM 1399 N N . GLY A 1 179 ? 10.590 16.948 -13.316 1.00 89.94 179 GLY A N 1
ATOM 1400 C CA . GLY A 1 179 ? 10.245 16.397 -14.633 1.00 89.94 179 GLY A CA 1
ATOM 1401 C C . GLY A 1 179 ? 10.455 14.887 -14.792 1.00 89.94 179 GLY A C 1
ATOM 1402 O O . GLY A 1 179 ? 10.003 14.323 -15.783 1.00 89.94 179 GLY A O 1
ATOM 1403 N N . ALA A 1 180 ? 11.073 14.210 -13.819 1.00 91.38 180 ALA A N 1
ATOM 1404 C CA . ALA A 1 180 ? 11.321 12.777 -13.907 1.00 91.38 180 ALA A CA 1
ATOM 1405 C C . ALA A 1 180 ? 10.022 11.954 -13.871 1.00 91.38 180 ALA A C 1
ATOM 1407 O O . ALA A 1 180 ? 9.013 12.339 -13.268 1.00 91.38 180 ALA A O 1
ATOM 1408 N N . GLU A 1 181 ? 10.084 10.761 -14.456 1.00 91.44 181 GLU A N 1
ATOM 1409 C CA . GLU A 1 181 ? 8.968 9.822 -14.486 1.00 91.44 181 GLU A CA 1
ATOM 1410 C C . GLU A 1 181 ? 8.564 9.358 -13.071 1.00 91.44 181 GLU A C 1
ATOM 1412 O O . GLU A 1 181 ? 9.397 9.139 -12.174 1.00 91.44 181 GLU A O 1
ATOM 1417 N N . ILE A 1 182 ? 7.260 9.174 -12.865 1.00 93.44 182 ILE A N 1
ATOM 1418 C CA . ILE A 1 182 ? 6.709 8.478 -11.702 1.00 93.44 182 ILE A CA 1
ATOM 1419 C C . ILE A 1 182 ? 6.616 6.990 -12.048 1.00 93.44 182 ILE A C 1
ATOM 1421 O O . ILE A 1 182 ? 5.676 6.552 -12.704 1.00 93.44 182 ILE A O 1
ATOM 1425 N N . LYS A 1 183 ? 7.573 6.196 -11.564 1.00 92.56 183 LYS A N 1
ATOM 1426 C CA . LYS A 1 183 ? 7.506 4.733 -11.675 1.00 92.56 183 LYS A CA 1
ATOM 1427 C C . LYS A 1 183 ? 6.214 4.208 -11.039 1.00 92.56 183 LYS A C 1
ATOM 1429 O O . LYS A 1 183 ? 5.789 4.713 -10.001 1.00 92.56 183 LYS A O 1
ATOM 1434 N N . ASN A 1 184 ? 5.613 3.183 -11.646 1.00 94.75 184 ASN A N 1
ATOM 1435 C CA . ASN A 1 184 ? 4.348 2.578 -11.206 1.00 94.75 184 ASN A CA 1
ATOM 1436 C C . ASN A 1 184 ? 3.153 3.558 -11.171 1.00 94.75 184 ASN A C 1
ATOM 1438 O O . ASN A 1 184 ? 2.216 3.362 -10.395 1.00 94.75 184 ASN A O 1
ATOM 1442 N N . LEU A 1 185 ? 3.157 4.605 -12.010 1.00 95.38 185 LEU A N 1
ATOM 1443 C CA . LEU A 1 185 ? 2.122 5.647 -12.017 1.00 95.38 185 LEU A CA 1
ATOM 1444 C C . LEU A 1 185 ? 0.693 5.090 -12.088 1.00 95.38 185 LEU A C 1
ATOM 1446 O O . LEU A 1 185 ? -0.191 5.559 -11.374 1.00 95.38 185 LEU A O 1
ATOM 1450 N N . ALA A 1 186 ? 0.464 4.085 -12.935 1.00 95.50 186 ALA A N 1
ATOM 1451 C CA . ALA A 1 186 ? -0.831 3.426 -13.078 1.00 95.50 186 ALA A CA 1
ATOM 1452 C C . ALA A 1 186 ? -1.365 2.868 -11.743 1.00 95.50 186 ALA A C 1
ATOM 1454 O O . ALA A 1 186 ? -2.531 3.082 -11.408 1.00 95.50 186 ALA A O 1
ATOM 1455 N N . LEU A 1 187 ? -0.509 2.207 -10.958 1.00 95.38 187 LEU A N 1
ATOM 1456 C CA . LEU A 1 187 ? -0.877 1.660 -9.650 1.00 95.38 187 LEU A CA 1
ATOM 1457 C C . LEU A 1 187 ? -1.075 2.760 -8.608 1.00 95.38 187 LEU A C 1
ATOM 1459 O O . LEU A 1 187 ? -2.018 2.693 -7.827 1.00 95.38 187 LEU A O 1
ATOM 1463 N N . PHE A 1 188 ? -0.257 3.814 -8.627 1.00 97.44 188 PHE A N 1
ATOM 1464 C CA . PHE A 1 188 ? -0.460 4.949 -7.724 1.00 97.44 188 PHE A CA 1
ATOM 1465 C C . PHE A 1 188 ? -1.757 5.713 -8.002 1.00 97.44 188 PHE A C 1
ATOM 1467 O O . PHE A 1 188 ? -2.407 6.155 -7.059 1.00 97.44 188 PHE A O 1
ATOM 1474 N N . LYS A 1 189 ? -2.175 5.829 -9.267 1.00 96.00 189 LYS A N 1
ATOM 1475 C CA . LYS A 1 189 ? -3.492 6.382 -9.621 1.00 96.00 189 LYS A CA 1
ATOM 1476 C C . LYS A 1 189 ? -4.633 5.526 -9.065 1.00 96.00 189 LYS A C 1
ATOM 1478 O O . LYS A 1 189 ? -5.592 6.075 -8.534 1.00 96.00 189 LYS A O 1
ATOM 1483 N N . GLN A 1 190 ? -4.522 4.198 -9.151 1.00 95.94 190 GLN A 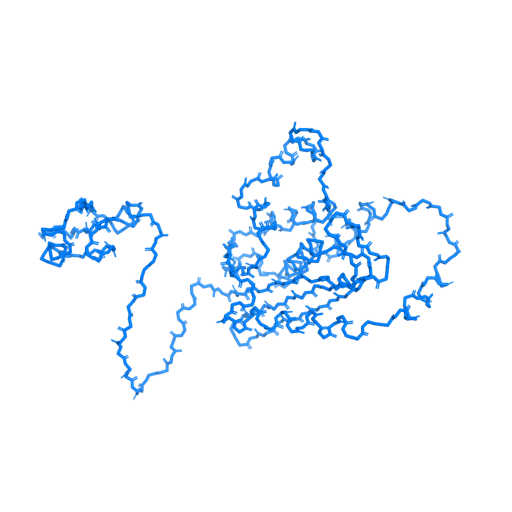N 1
ATOM 1484 C CA . GLN A 1 190 ? -5.495 3.284 -8.535 1.00 95.94 190 GLN A CA 1
ATOM 1485 C C . GLN A 1 190 ? -5.536 3.437 -7.016 1.00 95.94 190 GLN A C 1
ATOM 1487 O O . GLN A 1 190 ? -6.616 3.510 -6.433 1.00 95.94 190 GLN A O 1
ATOM 1492 N N . LEU A 1 191 ? -4.364 3.518 -6.386 1.00 96.19 191 LEU A N 1
ATOM 1493 C CA . LEU A 1 191 ? -4.244 3.709 -4.949 1.00 96.19 191 LEU A CA 1
ATOM 1494 C C . LEU A 1 191 ? -4.871 5.038 -4.498 1.00 96.19 191 LEU A C 1
ATOM 1496 O O . LEU A 1 191 ? -5.642 5.025 -3.548 1.00 96.19 191 LEU A O 1
ATOM 1500 N N . ASP A 1 192 ? -4.608 6.156 -5.188 1.00 95.50 192 ASP A N 1
ATOM 1501 C CA . ASP A 1 192 ? -5.220 7.468 -4.890 1.00 95.50 192 ASP A CA 1
ATOM 1502 C C . ASP A 1 192 ? -6.752 7.403 -4.934 1.00 95.50 192 ASP A C 1
ATOM 1504 O O . ASP A 1 192 ? -7.426 7.859 -4.010 1.00 95.50 192 ASP A O 1
ATOM 1508 N N . LEU A 1 193 ? -7.308 6.774 -5.975 1.00 91.56 193 LEU A N 1
ATOM 1509 C CA . LEU A 1 193 ? -8.755 6.606 -6.121 1.00 91.56 193 LEU A CA 1
ATOM 1510 C C . LEU A 1 193 ? -9.351 5.747 -5.007 1.00 91.56 193 LEU A C 1
ATOM 1512 O O . LEU A 1 193 ? -10.368 6.123 -4.427 1.00 91.56 193 LEU A O 1
ATOM 1516 N N . LEU A 1 194 ? -8.713 4.623 -4.678 1.00 92.38 194 LEU A N 1
ATOM 1517 C CA . LEU A 1 194 ? -9.143 3.778 -3.570 1.00 92.38 194 LEU A CA 1
ATOM 1518 C C . LEU A 1 194 ? -9.099 4.551 -2.257 1.00 92.38 194 LEU A C 1
ATOM 1520 O O . LEU A 1 194 ? -10.120 4.629 -1.592 1.00 92.38 194 LEU A O 1
ATOM 1524 N N . LEU A 1 195 ? -7.970 5.175 -1.914 1.00 92.62 195 LEU A N 1
ATOM 1525 C CA . LEU A 1 195 ? -7.817 5.933 -0.669 1.00 92.62 195 LEU A CA 1
ATOM 1526 C C . LEU A 1 195 ? -8.873 7.037 -0.526 1.00 92.62 195 LEU A C 1
ATOM 1528 O O . LEU A 1 195 ? -9.353 7.261 0.581 1.00 92.62 195 LEU A O 1
ATOM 1532 N N . SER A 1 196 ? -9.286 7.671 -1.629 1.00 89.69 196 SER A N 1
ATOM 1533 C CA . SER A 1 196 ? -10.275 8.757 -1.611 1.00 89.69 196 SER A CA 1
ATOM 1534 C C . SER A 1 196 ? -11.651 8.377 -1.047 1.00 89.69 196 SER A C 1
ATOM 1536 O O . SER A 1 196 ? -12.385 9.260 -0.608 1.00 89.69 196 SER A O 1
ATOM 1538 N N . VAL A 1 197 ? -12.008 7.085 -1.027 1.00 88.12 197 VAL A N 1
ATOM 1539 C CA . VAL A 1 197 ? -13.308 6.616 -0.510 1.00 88.12 197 VAL A CA 1
ATOM 1540 C C . VAL A 1 197 ? -13.250 6.039 0.903 1.00 88.12 197 VAL A C 1
ATOM 1542 O O . VAL A 1 197 ? -14.281 5.591 1.415 1.00 88.12 197 VAL A O 1
ATOM 1545 N N . PHE A 1 198 ? -12.072 6.034 1.528 1.00 88.88 198 PHE A N 1
ATOM 1546 C CA . PHE A 1 198 ? -11.887 5.603 2.909 1.00 88.88 198 PHE A CA 1
ATOM 1547 C C . PHE A 1 198 ? -11.792 6.807 3.845 1.00 88.88 198 PHE A C 1
ATOM 1549 O O . PHE A 1 198 ? -11.050 7.748 3.579 1.00 88.88 198 PHE A O 1
ATOM 1556 N N . THR A 1 199 ? -12.511 6.766 4.967 1.00 83.31 199 THR A N 1
ATOM 1557 C CA . THR A 1 199 ? -12.587 7.909 5.897 1.00 83.31 199 THR A CA 1
ATOM 1558 C C . THR A 1 199 ? -11.705 7.769 7.137 1.00 83.31 199 THR A C 1
ATOM 1560 O O . THR A 1 199 ? -11.352 8.779 7.739 1.00 83.31 199 THR A O 1
ATOM 1563 N N . ASN A 1 200 ? -11.337 6.545 7.534 1.00 87.88 200 ASN A N 1
ATOM 1564 C CA . ASN A 1 200 ? -10.629 6.287 8.793 1.00 87.88 200 ASN A CA 1
ATOM 1565 C C . ASN A 1 200 ? -9.552 5.199 8.650 1.00 87.88 200 ASN A C 1
ATOM 1567 O O . ASN A 1 200 ? -9.625 4.134 9.264 1.00 87.88 200 ASN A O 1
ATOM 1571 N N . VAL A 1 201 ? -8.550 5.460 7.808 1.00 89.62 201 VAL A N 1
ATOM 1572 C CA . VAL A 1 201 ? -7.418 4.549 7.584 1.00 89.62 201 VAL A CA 1
ATOM 1573 C C . VAL A 1 201 ? -6.151 5.139 8.186 1.00 89.62 201 VAL A C 1
ATOM 1575 O O . VAL A 1 201 ? -5.754 6.256 7.863 1.00 89.62 201 VAL A O 1
ATOM 1578 N N . ASN A 1 202 ? -5.494 4.357 9.038 1.00 91.62 202 ASN A N 1
ATOM 1579 C CA . ASN A 1 202 ? -4.242 4.713 9.691 1.00 91.62 202 ASN A CA 1
ATOM 1580 C C . ASN A 1 202 ? -3.125 3.815 9.171 1.00 91.62 202 ASN A C 1
ATOM 1582 O O . ASN A 1 202 ? -3.264 2.594 9.167 1.00 91.62 202 ASN A O 1
ATOM 1586 N N . PHE A 1 203 ? -2.010 4.411 8.763 1.00 91.88 203 PHE A N 1
ATOM 1587 C CA . PHE A 1 203 ? -0.858 3.686 8.239 1.00 91.88 203 PHE A CA 1
ATOM 1588 C C . PHE A 1 203 ? 0.246 3.599 9.288 1.00 91.88 203 PHE A C 1
ATOM 1590 O O . PHE A 1 203 ? 0.636 4.607 9.876 1.00 91.88 203 PHE A O 1
ATOM 1597 N N . VAL A 1 204 ? 0.759 2.392 9.512 1.00 88.75 204 VAL A N 1
ATOM 1598 C CA . VAL A 1 204 ? 1.824 2.105 10.472 1.00 88.75 204 VAL A CA 1
ATOM 1599 C C . VAL A 1 204 ? 2.969 1.419 9.746 1.00 88.75 204 VAL A C 1
ATOM 1601 O O . VAL A 1 204 ? 2.770 0.403 9.080 1.00 88.75 204 VAL A O 1
ATOM 1604 N N . TRP A 1 205 ? 4.173 1.963 9.909 1.00 88.81 205 TRP A N 1
ATOM 1605 C CA . TRP A 1 205 ? 5.386 1.303 9.449 1.00 88.81 205 TRP A CA 1
ATOM 1606 C C . TRP A 1 205 ? 5.783 0.184 10.410 1.00 88.81 205 TRP A C 1
ATOM 1608 O O . TRP A 1 205 ? 5.874 0.401 11.621 1.00 88.81 205 TRP A O 1
ATOM 1618 N N . THR A 1 206 ? 6.075 -0.990 9.865 1.00 81.81 206 THR A N 1
ATOM 1619 C CA . THR A 1 206 ? 6.802 -2.050 10.563 1.00 81.81 206 THR A CA 1
ATOM 1620 C C . THR A 1 206 ? 8.134 -2.291 9.873 1.00 81.81 206 THR A C 1
ATOM 1622 O O . THR A 1 206 ? 8.294 -2.054 8.680 1.00 81.81 206 THR A O 1
ATOM 1625 N N . LYS A 1 207 ? 9.121 -2.781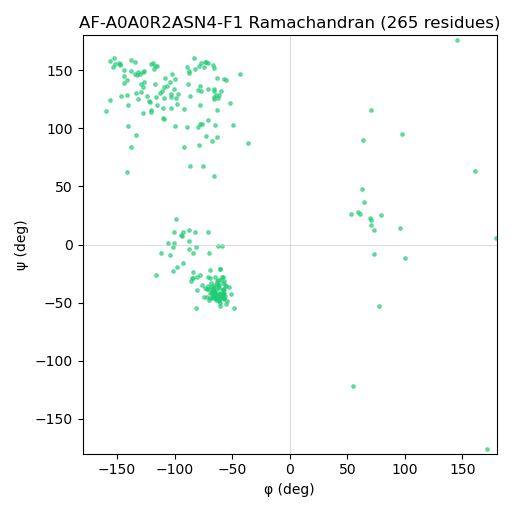 10.617 1.00 77.81 207 LYS A N 1
ATOM 1626 C CA . LYS A 1 207 ? 10.327 -3.306 9.982 1.00 77.81 207 LYS A CA 1
ATOM 1627 C C . LYS A 1 207 ? 9.958 -4.628 9.291 1.00 77.81 207 LYS A C 1
ATOM 1629 O O . LYS A 1 207 ? 9.281 -5.450 9.911 1.00 77.81 207 LYS A O 1
ATOM 1634 N N . GLY A 1 208 ? 10.392 -4.815 8.044 1.00 66.12 208 GLY A N 1
ATOM 1635 C CA . GLY A 1 208 ? 10.264 -6.095 7.338 1.00 66.12 208 GLY A CA 1
ATOM 1636 C C . GLY A 1 208 ? 10.911 -7.225 8.143 1.00 66.12 208 GLY A C 1
ATOM 1637 O O . GLY A 1 208 ? 11.923 -7.000 8.820 1.00 66.12 208 GLY A O 1
ATOM 1638 N N . HIS A 1 209 ? 10.280 -8.400 8.133 1.00 58.75 209 HIS A N 1
ATOM 1639 C CA . HIS A 1 209 ? 10.646 -9.567 8.953 1.00 58.75 209 HIS A CA 1
ATOM 1640 C C . HIS A 1 209 ? 10.754 -9.286 10.470 1.00 58.75 209 HIS A C 1
ATOM 1642 O O . HIS A 1 209 ? 11.501 -9.948 11.191 1.00 58.75 209 HIS A O 1
ATOM 1648 N N . ALA A 1 210 ? 10.047 -8.275 10.991 1.00 57.03 210 ALA A N 1
ATOM 1649 C CA . ALA A 1 210 ? 9.899 -8.103 12.437 1.00 57.03 210 ALA A CA 1
ATOM 1650 C C . ALA A 1 210 ? 8.949 -9.159 13.029 1.00 57.03 210 ALA A C 1
ATOM 1652 O O . ALA A 1 210 ? 8.069 -9.651 12.333 1.00 57.03 210 ALA A O 1
ATOM 1653 N N . ASN A 1 211 ? 9.066 -9.437 14.336 1.00 58.94 211 ASN A N 1
ATOM 1654 C CA . ASN A 1 211 ? 8.218 -10.368 15.105 1.00 58.94 211 ASN A CA 1
ATOM 1655 C C . ASN A 1 211 ? 6.740 -9.910 15.221 1.00 58.94 211 ASN A C 1
ATOM 1657 O O . ASN A 1 211 ? 6.233 -9.693 16.321 1.00 58.94 211 ASN A O 1
ATOM 1661 N N . ASN A 1 212 ? 6.043 -9.725 14.102 1.00 76.88 212 ASN A N 1
ATOM 1662 C CA . ASN A 1 212 ? 4.604 -9.508 14.031 1.00 76.88 212 ASN A CA 1
ATOM 1663 C C . ASN A 1 212 ? 4.000 -10.622 13.178 1.00 76.88 212 ASN A C 1
ATOM 1665 O O . ASN A 1 212 ? 4.280 -10.708 11.984 1.00 76.88 212 ASN A O 1
ATOM 1669 N N . GLU A 1 213 ? 3.155 -11.449 13.791 1.00 85.75 213 GLU A N 1
ATOM 1670 C CA . GLU A 1 213 ? 2.540 -12.614 13.148 1.00 85.75 213 GLU A CA 1
ATOM 1671 C C . GLU A 1 213 ? 1.843 -12.268 11.829 1.00 85.75 213 GLU A C 1
ATOM 1673 O O . GLU A 1 213 ? 1.933 -13.031 10.872 1.00 85.75 213 GLU A O 1
ATOM 1678 N N . GLY A 1 214 ? 1.202 -11.096 11.738 1.00 89.50 214 GLY A N 1
ATOM 1679 C CA . GLY A 1 214 ? 0.537 -10.663 10.510 1.00 89.50 214 GLY A CA 1
ATOM 1680 C C . GLY A 1 214 ? 1.506 -10.347 9.369 1.00 89.50 214 GLY A C 1
ATOM 1681 O O . GLY A 1 214 ? 1.203 -10.679 8.228 1.00 89.50 214 GLY A O 1
ATOM 1682 N N . ASN A 1 215 ? 2.676 -9.766 9.671 1.00 89.31 215 ASN A N 1
ATOM 1683 C CA . ASN A 1 215 ? 3.710 -9.486 8.667 1.00 89.31 215 ASN A CA 1
ATOM 1684 C C . ASN A 1 215 ? 4.384 -10.781 8.206 1.00 89.31 215 ASN A C 1
ATOM 1686 O O . ASN A 1 215 ? 4.520 -11.017 7.014 1.00 89.31 215 ASN A O 1
ATOM 1690 N N . ASN A 1 216 ? 4.735 -11.652 9.155 1.00 90.38 216 ASN A N 1
ATOM 1691 C CA . ASN A 1 216 ? 5.319 -12.958 8.850 1.00 90.38 216 ASN A CA 1
ATOM 1692 C C . ASN A 1 216 ? 4.359 -13.821 8.021 1.00 90.38 216 ASN A C 1
ATOM 1694 O O . ASN A 1 216 ? 4.788 -14.573 7.153 1.00 90.38 216 ASN A O 1
ATOM 1698 N N . PHE A 1 217 ? 3.051 -13.699 8.264 1.00 94.31 217 PHE A N 1
ATOM 1699 C CA . PHE A 1 217 ? 2.044 -14.393 7.475 1.00 94.31 217 PHE A CA 1
ATOM 1700 C C . PHE A 1 217 ? 2.038 -13.941 6.009 1.00 94.31 217 PHE A C 1
ATOM 1702 O O . PHE A 1 217 ? 2.014 -14.796 5.127 1.00 94.31 217 PHE A O 1
ATOM 1709 N N . VAL A 1 218 ? 2.040 -12.630 5.734 1.00 95.31 218 VAL A N 1
ATOM 1710 C CA . VAL A 1 218 ? 2.006 -12.130 4.346 1.00 95.31 218 VAL A CA 1
ATOM 1711 C C . VAL A 1 218 ? 3.322 -12.380 3.605 1.00 95.31 218 VAL A C 1
ATOM 1713 O O . VAL A 1 218 ? 3.264 -12.771 2.442 1.00 95.31 218 VAL A O 1
ATOM 1716 N N . ASP A 1 219 ? 4.466 -12.288 4.289 1.00 94.31 219 ASP A N 1
ATOM 1717 C CA . ASP A 1 219 ? 5.790 -12.656 3.758 1.00 94.31 219 ASP A CA 1
ATOM 1718 C C . ASP A 1 219 ? 5.853 -14.150 3.388 1.00 94.31 219 ASP A C 1
ATOM 1720 O O . ASP A 1 219 ? 6.257 -14.539 2.290 1.00 94.31 219 ASP A O 1
ATOM 1724 N N . ASN A 1 220 ? 5.355 -15.028 4.264 1.00 95.06 220 ASN A N 1
ATOM 1725 C CA . ASN A 1 220 ? 5.259 -16.452 3.948 1.00 95.06 220 ASN A CA 1
ATOM 1726 C C . ASN A 1 220 ? 4.299 -16.709 2.773 1.00 95.06 220 ASN A C 1
ATOM 1728 O O . ASN A 1 220 ? 4.615 -17.482 1.869 1.00 95.06 220 ASN A O 1
ATOM 1732 N N . LEU A 1 221 ? 3.137 -16.049 2.755 1.00 97.12 221 LEU A N 1
ATOM 1733 C CA . LEU A 1 221 ? 2.123 -16.248 1.719 1.00 97.12 221 LEU A CA 1
ATOM 1734 C C . LEU A 1 221 ? 2.613 -15.811 0.327 1.00 97.12 221 LEU A C 1
ATOM 1736 O O . LEU A 1 221 ? 2.387 -16.524 -0.656 1.00 97.12 221 LEU A O 1
ATOM 1740 N N . LEU A 1 222 ? 3.308 -14.674 0.213 1.00 96.00 222 LEU A N 1
ATOM 1741 C CA . LEU A 1 222 ? 3.872 -14.246 -1.074 1.00 96.00 222 LEU A CA 1
ATOM 1742 C C . LEU A 1 222 ? 5.014 -15.164 -1.528 1.00 96.00 222 LEU A C 1
ATOM 1744 O O . LEU A 1 222 ? 5.135 -15.433 -2.723 1.00 96.00 222 LEU A O 1
ATOM 1748 N N . ASN A 1 223 ? 5.800 -15.717 -0.598 1.00 95.75 223 ASN A N 1
ATOM 1749 C CA . ASN A 1 223 ? 6.862 -16.662 -0.938 1.00 95.75 223 ASN A CA 1
ATOM 1750 C C . ASN A 1 223 ? 6.296 -17.979 -1.469 1.00 95.75 223 ASN A C 1
ATOM 1752 O O . ASN A 1 223 ? 6.695 -18.402 -2.551 1.00 95.75 223 ASN A O 1
ATOM 1756 N N . GLN A 1 224 ? 5.286 -18.539 -0.799 1.00 96.75 224 GLN A N 1
ATOM 1757 C CA . GLN A 1 224 ? 4.547 -19.706 -1.295 1.00 96.75 224 GLN A CA 1
ATOM 1758 C C . GLN A 1 224 ? 3.936 -19.448 -2.677 1.00 96.75 224 GLN A C 1
ATOM 1760 O O . GLN A 1 224 ? 3.944 -20.317 -3.546 1.00 96.75 224 GLN A O 1
ATOM 1765 N N . THR A 1 225 ? 3.431 -18.233 -2.907 1.00 97.31 225 THR A N 1
ATOM 1766 C CA . THR 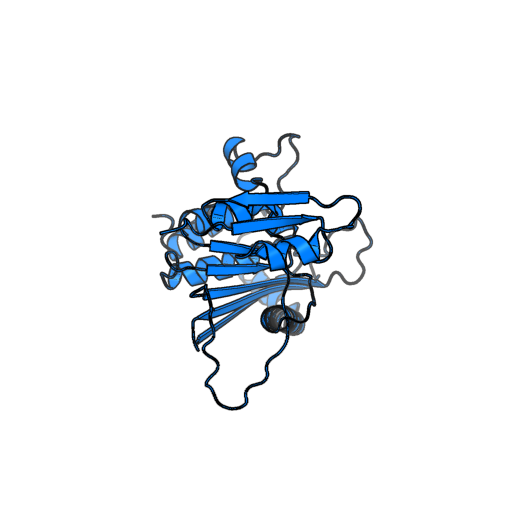A 1 225 ? 2.900 -17.838 -4.218 1.00 97.31 225 THR A CA 1
ATOM 1767 C C . THR A 1 225 ? 3.985 -17.907 -5.289 1.00 97.31 225 THR A C 1
ATOM 1769 O O . THR A 1 225 ? 3.764 -18.521 -6.327 1.00 97.31 225 THR A O 1
ATOM 1772 N N . MET A 1 226 ? 5.171 -17.345 -5.033 1.00 95.62 226 MET A N 1
ATOM 1773 C CA . MET A 1 226 ? 6.301 -17.416 -5.967 1.00 95.62 226 MET A CA 1
ATOM 1774 C C . MET A 1 226 ? 6.831 -18.842 -6.156 1.00 95.62 226 MET A C 1
ATOM 1776 O O . MET A 1 226 ? 7.204 -19.209 -7.272 1.00 95.62 226 MET A O 1
ATOM 1780 N N . ASP A 1 227 ? 6.858 -19.666 -5.108 1.00 95.19 227 ASP A N 1
ATOM 1781 C CA . ASP A 1 227 ? 7.266 -21.074 -5.210 1.00 95.19 227 ASP A CA 1
ATOM 1782 C C . ASP A 1 227 ? 6.390 -21.831 -6.213 1.00 95.19 227 ASP A C 1
ATOM 1784 O O . ASP A 1 227 ? 6.914 -22.537 -7.073 1.00 95.19 227 ASP A O 1
ATOM 1788 N N . ASN A 1 228 ? 5.082 -21.568 -6.189 1.00 94.25 228 ASN A N 1
ATOM 1789 C CA . ASN A 1 228 ? 4.092 -22.208 -7.055 1.00 94.25 228 ASN A CA 1
ATOM 1790 C C . ASN A 1 228 ? 3.986 -21.606 -8.470 1.00 94.25 228 ASN A C 1
ATOM 1792 O O . ASN A 1 228 ? 3.200 -22.089 -9.281 1.00 94.25 228 ASN A O 1
ATOM 1796 N N . MET A 1 229 ? 4.744 -20.554 -8.797 1.00 92.69 229 MET A N 1
ATOM 1797 C CA . MET A 1 229 ? 4.750 -19.989 -10.151 1.00 92.69 229 MET A CA 1
ATOM 1798 C C . MET A 1 229 ? 5.589 -20.849 -11.103 1.00 92.69 229 MET A C 1
ATOM 1800 O O . MET A 1 229 ? 6.807 -20.949 -10.931 1.00 92.69 229 MET A O 1
ATOM 1804 N N . ASN A 1 230 ? 4.980 -21.375 -12.167 1.00 84.88 230 ASN A N 1
ATOM 1805 C CA . ASN A 1 230 ? 5.694 -22.050 -13.252 1.00 84.88 230 ASN A CA 1
ATOM 1806 C C . ASN A 1 230 ? 5.728 -21.185 -14.517 1.00 84.88 230 ASN A C 1
ATOM 1808 O O . ASN A 1 230 ? 4.724 -20.615 -14.937 1.00 84.88 230 ASN A O 1
ATOM 1812 N N . ILE A 1 231 ? 6.891 -21.128 -15.172 1.00 68.50 231 ILE A N 1
ATOM 1813 C CA . ILE A 1 231 ? 7.090 -20.359 -16.415 1.00 68.50 231 ILE A CA 1
ATOM 1814 C C . ILE A 1 231 ? 6.214 -20.909 -17.559 1.00 68.50 231 ILE A C 1
ATOM 1816 O O . ILE A 1 231 ? 5.749 -20.154 -18.414 1.00 68.50 231 ILE A O 1
ATOM 1820 N N . ASN A 1 232 ? 5.944 -22.217 -17.559 1.00 64.12 232 ASN A N 1
ATOM 1821 C CA . ASN A 1 232 ? 5.158 -22.875 -18.607 1.00 64.12 232 ASN A CA 1
ATOM 1822 C C . ASN A 1 232 ? 3.666 -22.501 -18.561 1.00 64.12 232 ASN A C 1
ATOM 1824 O O . ASN A 1 232 ? 3.034 -22.419 -19.612 1.00 64.12 232 ASN A O 1
ATOM 1828 N N . ASP A 1 233 ? 3.132 -22.164 -17.385 1.00 57.53 233 ASP A N 1
ATOM 1829 C CA . ASP A 1 233 ? 1.735 -21.733 -17.240 1.00 57.53 233 ASP A CA 1
ATOM 1830 C C . ASP A 1 233 ? 1.502 -20.352 -17.874 1.00 57.53 233 ASP A C 1
ATOM 1832 O O . ASP A 1 233 ? 0.427 -20.064 -18.396 1.00 57.53 233 ASP A O 1
ATOM 1836 N N . SER A 1 234 ? 2.540 -19.507 -17.913 1.00 52.56 234 SER A N 1
ATOM 1837 C CA . SER A 1 234 ? 2.479 -18.199 -18.578 1.00 52.56 234 SER A CA 1
ATOM 1838 C C . SER A 1 234 ? 2.555 -18.313 -20.100 1.00 52.56 234 SER A C 1
ATOM 1840 O O . SER A 1 234 ? 1.866 -17.573 -20.797 1.00 52.56 234 SER A O 1
ATOM 1842 N N . LYS A 1 235 ? 3.324 -19.268 -20.641 1.00 47.91 235 LYS A N 1
ATOM 1843 C CA . LYS A 1 235 ? 3.432 -19.474 -22.098 1.00 47.91 235 LYS A CA 1
ATOM 1844 C C . LYS A 1 235 ? 2.124 -19.981 -22.715 1.00 47.91 235 LYS A C 1
ATOM 1846 O O . LYS A 1 235 ? 1.711 -19.452 -23.741 1.00 47.91 235 LYS A O 1
ATOM 1851 N N . ASN A 1 236 ? 1.403 -20.871 -22.030 1.00 43.44 236 ASN A N 1
ATOM 1852 C CA . ASN A 1 236 ? 0.082 -21.332 -22.484 1.00 43.44 236 ASN A CA 1
ATOM 1853 C C . ASN A 1 236 ? -0.984 -20.212 -22.502 1.00 43.44 236 ASN A C 1
ATOM 1855 O O . ASN A 1 236 ? -1.895 -20.245 -23.331 1.00 43.44 236 ASN A O 1
ATOM 1859 N N . SER A 1 237 ? -0.863 -19.190 -21.642 1.00 45.38 237 SER A N 1
ATOM 1860 C CA . SER A 1 237 ? -1.723 -17.991 -21.710 1.00 45.38 237 SER A CA 1
ATOM 1861 C C . SER A 1 237 ? -1.330 -17.001 -22.815 1.00 45.38 237 SER A C 1
ATOM 1863 O O . SER A 1 237 ? -2.180 -16.265 -23.309 1.00 45.38 237 SER A O 1
ATOM 1865 N N . ILE A 1 238 ? -0.057 -16.995 -23.224 1.00 46.06 238 ILE A N 1
ATOM 1866 C CA . ILE A 1 238 ? 0.464 -16.097 -24.264 1.00 46.06 238 ILE A CA 1
ATOM 1867 C C . ILE A 1 238 ? 0.119 -16.639 -25.659 1.00 46.06 238 ILE A C 1
ATOM 1869 O O . ILE A 1 238 ? -0.305 -15.867 -26.518 1.00 46.06 238 ILE A O 1
ATOM 1873 N N . ASP A 1 239 ? 0.182 -17.956 -25.878 1.00 43.31 239 ASP A N 1
ATOM 1874 C CA . ASP A 1 239 ? -0.178 -18.553 -27.176 1.00 43.31 239 ASP A CA 1
ATOM 1875 C C . ASP A 1 239 ? -1.678 -18.467 -27.495 1.00 43.31 239 ASP A C 1
ATOM 1877 O O . ASP A 1 239 ? -2.063 -18.430 -28.661 1.00 43.31 239 ASP A O 1
ATOM 1881 N N . SER A 1 240 ? -2.532 -18.319 -26.481 1.00 40.81 240 SER A N 1
ATOM 1882 C CA . SER A 1 240 ? -3.962 -18.029 -26.661 1.00 40.81 240 SER A CA 1
ATOM 1883 C C . SER A 1 240 ? -4.272 -16.532 -26.857 1.00 40.81 240 SER A C 1
ATOM 1885 O O . SER A 1 240 ? -5.397 -16.184 -27.212 1.00 40.81 240 SER A O 1
ATOM 1887 N N . GLN A 1 241 ? -3.284 -15.641 -26.693 1.00 39.41 241 GLN A N 1
ATOM 1888 C CA . GLN A 1 241 ? -3.409 -14.185 -26.880 1.00 39.41 241 GLN A CA 1
ATOM 1889 C C . GLN A 1 241 ? -2.635 -13.638 -28.094 1.00 39.41 241 GLN A C 1
ATOM 1891 O O . GLN A 1 241 ? -2.837 -12.484 -28.474 1.00 39.41 241 GLN A O 1
ATOM 1896 N N . ASN A 1 242 ? -1.817 -14.454 -28.765 1.00 34.31 242 ASN A N 1
ATOM 1897 C CA . ASN A 1 242 ? -0.979 -14.044 -29.901 1.00 34.31 242 ASN A CA 1
ATOM 1898 C C . ASN A 1 242 ? -1.733 -13.741 -31.219 1.00 34.31 242 ASN A C 1
ATOM 1900 O O . ASN A 1 242 ? -1.090 -13.519 -32.240 1.00 34.31 242 ASN A O 1
ATOM 1904 N N . ASN A 1 243 ? -3.068 -13.643 -31.211 1.00 35.41 243 ASN A N 1
ATOM 1905 C CA . ASN A 1 243 ? -3.851 -13.137 -32.350 1.00 35.41 243 ASN A CA 1
ATOM 1906 C C . ASN A 1 243 ? -4.177 -11.633 -32.283 1.00 35.41 243 ASN A C 1
ATOM 1908 O O . ASN A 1 243 ? -4.944 -11.138 -33.104 1.00 35.41 243 ASN A O 1
ATOM 1912 N N . ILE A 1 244 ? -3.605 -10.882 -31.336 1.00 36.38 244 ILE A N 1
ATOM 1913 C CA . ILE A 1 244 ? -3.744 -9.419 -31.286 1.00 36.38 244 ILE A CA 1
ATOM 1914 C C . ILE A 1 244 ? -2.382 -8.814 -30.934 1.00 36.38 244 ILE A C 1
ATOM 1916 O O . ILE A 1 244 ? -2.079 -8.541 -29.774 1.00 36.38 244 ILE A O 1
ATOM 1920 N N . VAL A 1 245 ? -1.531 -8.619 -31.941 1.00 35.12 245 VAL A N 1
ATOM 1921 C CA . VAL A 1 245 ? -0.328 -7.793 -31.800 1.00 35.12 245 VAL A CA 1
ATOM 1922 C C . VAL A 1 245 ? -0.625 -6.427 -32.397 1.00 35.12 245 VAL A C 1
ATOM 1924 O O . VAL A 1 245 ? -0.562 -6.265 -33.606 1.00 35.12 245 VAL A O 1
ATOM 1927 N N . GLU A 1 246 ? -0.896 -5.449 -31.532 1.00 28.61 246 GLU A N 1
ATOM 1928 C CA . GLU A 1 246 ? -0.433 -4.073 -31.726 1.00 28.61 246 GLU A CA 1
ATOM 1929 C C . GLU A 1 246 ? -0.354 -3.323 -30.375 1.00 28.61 246 GLU A C 1
ATOM 1931 O O . GLU A 1 246 ? -1.313 -3.237 -29.614 1.00 28.61 246 GLU A O 1
ATOM 1936 N N . ASN A 1 247 ? 0.844 -2.792 -30.097 1.00 30.48 247 ASN A N 1
ATOM 1937 C CA . ASN A 1 247 ? 1.245 -1.858 -29.032 1.00 30.48 247 ASN A CA 1
ATOM 1938 C C . ASN A 1 247 ? 1.142 -2.273 -27.544 1.00 30.48 247 ASN A C 1
ATOM 1940 O O . ASN A 1 247 ? 0.213 -1.928 -26.809 1.00 30.48 247 ASN A O 1
ATOM 1944 N N . LYS A 1 248 ? 2.245 -2.868 -27.057 1.00 43.56 248 LYS A N 1
ATOM 1945 C CA . LYS A 1 248 ? 2.653 -2.942 -25.642 1.00 43.56 248 LYS A CA 1
ATOM 1946 C C . LYS A 1 248 ? 3.027 -1.550 -25.111 1.00 43.56 248 LYS A C 1
ATOM 1948 O O . LYS A 1 248 ? 4.166 -1.133 -25.229 1.00 43.56 248 LYS A O 1
ATOM 1953 N N . ASP A 1 249 ? 2.019 -0.861 -24.589 1.00 39.66 249 ASP A N 1
ATOM 1954 C CA . ASP A 1 249 ? 2.059 0.147 -23.500 1.00 39.66 249 ASP A CA 1
ATOM 1955 C C . ASP A 1 249 ? 0.649 0.732 -23.220 1.00 39.66 249 ASP A C 1
ATOM 1957 O O . ASP A 1 249 ? 0.447 1.598 -22.363 1.00 39.66 249 ASP A O 1
ATOM 1961 N N . SER A 1 250 ? -0.376 0.180 -23.879 1.00 38.19 250 SER A N 1
ATOM 1962 C CA . SER A 1 250 ? -1.803 0.500 -23.757 1.00 38.19 250 SER A CA 1
ATOM 1963 C C . SER A 1 250 ? -2.580 -0.374 -22.758 1.00 38.19 250 SER A C 1
ATOM 1965 O O . SER A 1 250 ? -3.782 -0.188 -22.589 1.00 38.19 250 SER A O 1
ATOM 1967 N N . ALA A 1 251 ? -1.916 -1.237 -21.969 1.00 45.81 251 ALA A N 1
ATOM 1968 C CA . ALA A 1 251 ? -2.536 -1.813 -20.756 1.00 45.81 251 ALA A CA 1
ATOM 1969 C C . ALA A 1 251 ? -2.900 -0.726 -19.707 1.00 45.81 251 ALA A C 1
ATOM 1971 O O . ALA A 1 251 ? -3.436 -0.995 -18.628 1.00 45.81 251 ALA A O 1
ATOM 1972 N N . SER A 1 252 ? -2.586 0.523 -20.034 1.00 58.38 252 SER A N 1
ATOM 1973 C CA . SER A 1 252 ? -2.824 1.755 -19.325 1.00 58.38 252 SER A CA 1
ATOM 1974 C C . SER A 1 252 ? -4.271 2.242 -19.518 1.00 58.38 252 SER A C 1
ATOM 1976 O O . SER A 1 252 ? -4.823 2.315 -20.607 1.00 58.38 252 SER A O 1
ATOM 1978 N N . VAL A 1 253 ? -4.894 2.622 -18.403 1.00 48.12 253 VAL A N 1
ATOM 1979 C CA . VAL A 1 253 ? -6.220 3.256 -18.303 1.00 48.12 253 VAL A CA 1
ATOM 1980 C C . VAL A 1 253 ? -7.433 2.330 -18.456 1.00 48.12 253 VAL A C 1
ATOM 1982 O O . VAL A 1 253 ? -8.258 2.358 -17.550 1.00 48.12 253 VAL A O 1
ATOM 1985 N N . GLU A 1 254 ? -7.579 1.506 -19.495 1.00 48.47 254 GLU A N 1
ATOM 1986 C CA . GLU A 1 254 ? -8.850 0.769 -19.693 1.00 48.47 254 GLU A CA 1
ATOM 1987 C C . GLU A 1 254 ? -9.015 -0.407 -18.713 1.00 48.47 254 GLU A C 1
ATOM 1989 O O . GLU A 1 254 ? -10.007 -0.475 -17.994 1.00 48.47 254 GLU A O 1
ATOM 1994 N N . SER A 1 255 ? -7.966 -1.213 -18.515 1.00 54.56 255 SER A N 1
ATOM 1995 C CA . SER A 1 255 ? -7.915 -2.237 -17.449 1.00 54.56 255 SER A CA 1
ATOM 1996 C C . SER A 1 255 ? -8.113 -1.637 -16.046 1.00 54.56 255 SER A C 1
ATOM 1998 O O . SER A 1 255 ? -8.730 -2.228 -15.156 1.00 54.56 255 SER A O 1
ATOM 2000 N N . ILE A 1 256 ? -7.641 -0.402 -15.855 1.00 54.94 256 ILE A N 1
ATOM 2001 C CA . ILE A 1 256 ? -7.820 0.346 -14.610 1.00 54.94 256 ILE A CA 1
ATOM 2002 C C . ILE A 1 256 ? -9.280 0.762 -14.446 1.00 54.94 256 ILE A C 1
ATOM 2004 O O . ILE A 1 256 ? -9.849 0.560 -13.376 1.00 54.94 256 ILE A O 1
ATOM 2008 N N . LYS A 1 257 ? -9.893 1.319 -15.494 1.00 59.59 257 LYS A N 1
ATOM 2009 C CA . LYS A 1 257 ? -11.305 1.706 -15.501 1.00 59.59 257 LYS A CA 1
ATOM 2010 C C . LYS A 1 257 ? -12.211 0.508 -15.266 1.00 59.59 257 LYS A C 1
ATOM 2012 O O . LYS A 1 257 ? -13.126 0.625 -14.464 1.00 59.59 257 LYS A O 1
ATOM 2017 N N . ASP A 1 258 ? -11.931 -0.637 -15.876 1.00 67.75 258 ASP A N 1
ATOM 2018 C CA . ASP A 1 258 ? -12.729 -1.849 -15.688 1.00 67.75 258 ASP A CA 1
ATOM 2019 C C . ASP A 1 258 ? -12.640 -2.377 -14.259 1.00 67.75 258 ASP A C 1
ATOM 2021 O O . ASP A 1 258 ? -13.651 -2.749 -13.659 1.00 67.75 258 ASP A O 1
ATOM 2025 N N . ASN A 1 259 ? -11.447 -2.345 -13.665 1.00 61.22 259 ASN A N 1
ATOM 2026 C CA . ASN A 1 259 ? -11.277 -2.733 -12.271 1.00 61.22 259 ASN A CA 1
ATOM 2027 C C . ASN A 1 259 ? -11.980 -1.742 -11.324 1.00 61.22 259 ASN A C 1
ATOM 2029 O O . ASN A 1 259 ? -12.638 -2.162 -10.377 1.00 61.22 259 ASN A O 1
ATOM 2033 N N . LEU A 1 260 ? -11.914 -0.438 -11.617 1.00 63.41 260 LEU A N 1
ATOM 2034 C CA . LEU A 1 260 ? -12.617 0.619 -10.879 1.00 63.41 260 LEU A CA 1
ATOM 2035 C C . LEU A 1 260 ? -14.146 0.541 -11.033 1.00 63.41 260 LEU A C 1
ATOM 2037 O O . LEU A 1 260 ? -14.855 0.766 -10.053 1.00 63.41 260 LEU A O 1
ATOM 2041 N N . ARG A 1 261 ? -14.662 0.181 -12.216 1.00 76.44 261 ARG A N 1
ATOM 2042 C CA . ARG A 1 261 ? -16.090 -0.087 -12.467 1.00 76.44 261 ARG A CA 1
ATOM 2043 C C . ARG A 1 261 ? -16.571 -1.287 -11.659 1.00 76.44 261 ARG A C 1
ATOM 2045 O O . ARG A 1 261 ? -17.578 -1.184 -10.965 1.00 76.44 261 ARG A O 1
ATOM 2052 N N . LYS A 1 262 ? -15.808 -2.390 -11.648 1.00 69.12 262 LYS A N 1
ATOM 2053 C CA . LYS A 1 262 ? -16.121 -3.585 -10.839 1.00 69.12 262 LYS A CA 1
ATOM 2054 C C . LYS A 1 262 ? -16.257 -3.286 -9.345 1.00 69.12 262 LYS A C 1
ATOM 2056 O O . LYS A 1 262 ? -17.043 -3.944 -8.670 1.00 69.12 262 LYS A O 1
ATOM 2061 N N . ILE A 1 263 ? -15.523 -2.300 -8.826 1.00 64.12 263 ILE A N 1
ATOM 2062 C CA . ILE A 1 263 ? -15.597 -1.885 -7.414 1.00 64.12 263 ILE A CA 1
ATOM 2063 C C . ILE A 1 263 ? -16.448 -0.624 -7.178 1.00 64.12 263 ILE A C 1
ATOM 2065 O O . ILE A 1 263 ? -16.433 -0.072 -6.076 1.00 64.12 263 ILE A O 1
ATOM 2069 N N . GLY A 1 264 ? -17.200 -0.172 -8.188 1.00 70.56 264 GLY A N 1
ATOM 2070 C CA . GLY A 1 264 ? -18.157 0.932 -8.078 1.00 70.56 264 GLY A CA 1
ATOM 2071 C C . GLY A 1 264 ? -17.535 2.320 -7.891 1.00 70.56 264 GLY A C 1
ATOM 2072 O O . GLY A 1 264 ? -18.188 3.207 -7.346 1.00 70.56 264 GLY A O 1
ATOM 2073 N N . LEU A 1 265 ? -16.275 2.513 -8.295 1.00 67.88 265 LEU A N 1
ATOM 2074 C CA . LEU A 1 265 ? -15.583 3.811 -8.254 1.00 67.88 265 LEU A CA 1
ATOM 2075 C C . LEU A 1 265 ? -15.695 4.607 -9.560 1.00 67.88 265 LEU A C 1
ATOM 2077 O O . LEU A 1 265 ? -15.440 5.809 -9.565 1.00 67.88 265 LEU A O 1
ATOM 2081 N N . LEU A 1 266 ? -16.081 3.956 -10.655 1.00 64.50 266 LEU A N 1
ATOM 2082 C CA . LEU A 1 266 ? -16.396 4.585 -11.937 1.00 64.50 266 LEU A CA 1
ATOM 2083 C C . LEU A 1 266 ? -17.725 4.029 -12.460 1.00 64.50 266 LEU A C 1
ATOM 2085 O O . LEU A 1 266 ? -18.031 2.861 -12.215 1.00 64.50 266 LEU A O 1
ATOM 2089 N N . LYS A 1 267 ? -18.502 4.879 -13.142 1.00 58.81 267 LYS A N 1
ATOM 2090 C CA . LYS A 1 267 ? -19.715 4.480 -13.871 1.00 58.81 267 LYS A CA 1
ATOM 2091 C C . LYS A 1 267 ? -19.372 3.924 -15.255 1.00 58.81 267 LYS A C 1
ATOM 2093 O O . LYS A 1 267 ? -18.310 4.291 -15.819 1.00 58.81 267 LYS A O 1
#

Nearest PDB structures (foldseek):
  1goc-assembly1_A  TM=8.864E-01  e=1.384E-13  Escherichia coli
  1goa-assembly1_A  TM=8.830E-01  e=2.754E-13  Escherichia coli
  1jl2-assembly1_A  TM=8.851E-01  e=1.160E-12  Escherichia coli K-12
  7o24-assembly1_C  TM=7.986E-01  e=8.141E-11  White-tufted-ear marmoset simian foamy virus
  7o0g-assembly1_A  TM=7.422E-01  e=4.403E-10  White-tufted-ear marmoset simian foamy virus

Solvent-accessible surface area (backbone atoms only — not comparable to full-atom values): 15471 Å² total; per-residue (Å²): 132,85,80,72,48,26,36,16,24,60,31,41,81,57,62,49,74,33,74,47,65,74,68,47,44,71,24,34,69,92,38,90,80,46,37,71,51,75,30,79,43,66,66,64,20,48,62,70,48,46,97,69,88,77,89,84,87,90,81,93,71,95,85,68,84,84,79,76,84,64,94,41,61,29,44,34,25,35,29,34,44,44,54,64,84,86,59,57,97,89,57,73,70,46,74,79,25,40,12,13,15,7,25,37,37,39,43,85,94,45,76,50,70,55,66,54,62,46,61,37,42,50,35,70,54,19,36,48,45,12,49,42,53,47,50,51,51,37,47,69,69,66,49,33,74,42,41,32,36,38,42,34,49,55,61,71,58,48,42,36,64,76,71,42,43,54,63,51,22,55,77,53,77,65,36,44,94,84,71,49,84,60,83,64,48,72,58,52,52,52,38,52,59,54,54,71,66,44,78,37,75,43,82,40,83,44,66,73,93,43,103,40,73,59,54,48,48,19,52,50,48,19,48,55,43,40,70,71,59,54,75,68,66,53,49,64,57,46,71,77,48,69,87,68,88,81,72,100,75,63,80,57,62,58,64,52,49,53,54,33,36,77,63,69,77,42,133

Mean predicted aligned error: 15.63 Å

Radius of gyration: 23.96 Å; Cα contacts (8 Å, |Δi|>4): 405; chains: 1; bounding box: 43×45×76 Å

Foldseek 3Di:
DDQFKWKAKLDFQDGDIDRDDVVVCVGHPPDPPTDMDIDRDRVVRCVVNDPDDDDDDDDDDPDDPPPPPPPFQKEKEKFKDWQQPPDDPPDAFDQATKIKIKMWMDGPPDIDIDMAIHGRDDRVLRRLVRLLVVLLVCLLVVVLAGAYEYEYQDPPVVCCPPVCVLVVCVVVVNADPVRDHDPPSQSSVSVVLSNVSHDHYHYDHDHQPPPDPRNVVRVVVRVVNRVPDDPVVVVVVVVVVVPDDDDDPPVGDPVSQVSCVVSVSHD

Sequence (267 aa):
MASKKFYAVKSGRKTGVFTTWPETESQVKGFSGAIYKSFKTLGEAEDFIGKSGKKNINSVDKNKPVQSSTDYELTVYTDGGSRNNGNVAGQHVKSDDKAAWAYLILHGNHRYANSAGEFGATNNRMEIMALVKALAFLKSKKYNYSKIKCVLDSKYVLDAITKGWLNGWKKRGWKKSNGAEIKNLALFKQLDLLLSVFTNVNFVWTKGHANNEGNNFVDNLLNQTMDNMNINDSKNSIDSQNNIVENKDSASVESIKDNLRKIGLLK

pLDDT: mean 79.56, std 20.39, range [27.56, 98.5]

InterPro domains:
  IPR002156 Ribonuclease H domain [PF00075] (73-224)
  IPR002156 Ribonuclease H domain [PS50879] (70-227)
  IPR009027 Large ribosomal subunit protein bL9/RNase H1, N-terminal [SSF55658] (4-49)
  IPR011320 Ribonuclease H1, N-terminal [PF01693] (5-49)
  IPR012337 Ribonuclease H-like superfamily [SSF53098] (74-228)
  IPR017067 Ribonuclease H1, eukaryote [PIRSF036852] (3-227)
  IPR022892 Ribonuclease HI [cd09278] (73-227)
  IPR036397 Ribonuclease H superfamily [G3DSA:3.30.420.10] (60-257)
  IPR037056 Ribonuclease H1, N-terminal domain superfamily [G3DSA:3.40.970.10] (2-52)
  IPR050092 Ribonuclease H [PTHR10642] (3-222)

Secondary structure (DSSP, 8-state):
-PPP-EEEEEESSS-EEESSHHHHHHHHTT-TT-EEEEESSHHHHHHHH-S----------SSS------S-SEEEEEEEEEE-TTPPTTPPPPTT-EEEEEEEEEETTEEEEEEEEEET--HHHHHHHHHHHHHHHHHHTTGGGS-EEEEE--HHHHHHHHTSHHHHHHHTTS--TTS---TTHHHHHHHHHHHTT-SSEEEEE--TT-S-HHHHHHHHHHHHHHHT--HHHHHHHHHTTTT--S-TT--SSHHHHHHHHHTTS--

Organism: NCBI:txid1423781